Protein AF-0000000087528335 (afdb_homodimer)

Solvent-accessible surface area (backbone atoms only — not comparable to full-atom values): 15081 Å² total; per-residue (Å²): 126,66,66,57,46,85,75,35,65,47,49,54,19,40,54,34,28,42,48,45,47,54,50,41,41,63,58,32,58,93,54,95,58,48,59,67,57,49,51,51,49,40,48,36,69,66,69,38,66,35,38,58,66,54,49,15,54,68,62,50,46,50,67,69,58,39,51,54,53,48,50,53,34,36,74,72,45,28,31,46,80,42,62,32,90,90,42,73,86,40,48,28,41,34,70,36,75,52,29,57,53,48,46,40,63,53,22,56,43,54,50,53,46,49,56,44,27,42,62,96,53,52,71,66,57,53,51,49,39,53,50,51,49,49,52,27,41,55,43,52,75,101,127,66,66,58,46,86,75,35,66,46,49,53,20,41,54,35,28,42,46,44,47,53,48,40,41,63,58,31,59,93,54,95,55,49,56,66,55,50,52,51,49,40,48,35,69,68,70,39,66,35,39,58,66,54,48,16,53,65,64,50,45,51,67,70,58,38,50,53,53,47,52,52,35,35,74,71,44,28,32,46,78,40,64,33,89,91,42,74,87,40,48,29,41,34,70,34,74,53,29,57,54,48,46,40,64,52,24,56,44,53,48,54,47,48,56,46,28,43,62,96,54,53,74,65,56,52,51,50,40,54,51,53,49,49,51,27,41,54,44,53,75,101

InterPro domains:
  IPR000835 MarR-type HTH domain [PF01047] (33-90)
  IPR000835 MarR-type HTH domain [PR00598] (50-66)
  IPR000835 MarR-type HTH domain [PR00598] (67-82)
  IPR000835 MarR-type HTH domain [PR00598] (86-102)
  IPR000835 MarR-type HTH domain [PR00598] (116-136)
  IPR000835 MarR-type HTH domain [PS50995] (1-138)
  IPR000835 MarR-type HTH domain [SM00347] (26-126)
  IPR023187 Transcriptional regulator MarR-type, conserved site [PS01117] (66-99)
  IPR036388 Winged helix-like DNA-binding domain superfamily [G3DSA:1.10.10.10] (1-141)
  IPR036390 Winged helix DNA-binding domain superfamily [SSF46785] (5-141)

Sequence (284 aa):
MKLDPYESIGFHCNLTTKTFLSALGEKLKGTDISPGQFLALANLTALGPLSQSELADRLAITGATTARLIDRMERDEWVRRERDPEDQRVNMIIPTEKAARTWAEISTAGRAVLDQAYQGVSKEELETVKHILQKIRNNLDRMKLDPYESIGFHCNLTTKTFLSALGEKLKGTDISPGQFLALANLTALGPLSQSELADRLAITGATTARLIDRMERDEWVRRERDPEDQRVNMIIPTEKAARTWAEISTAGRAVLDQAYQGVSKEELETVKHILQKIRNNLDR

Secondary structure (DSSP, 8-state):
-PPPGGG-HHHHHHHHHHHHHHHHHHHTTTSS--HHHHHHHHHHHHH--EEHHHHHHHHT--HHHHHHHHHHHHHTTSEEEEE-SS-TTPEEEEE-HHHHHHHHHHHHHHHHHHHHHTTT--HHHHHHHHHHHHHHHHHHH-/-PPPGGG-HHHHHHHHHHHHHHHHHHHTTTSS--HHHHHHHHHHHHH--EEHHHHHHHHT--HHHHHHHHHHHHHTTSEEEEE-SS-TTPEEEEE-HHHHHHHHHHHHHHHHHHHHHTTT--HHHHHHHHHHHHHHHHHHH-

Radius of gyration: 19.04 Å; Cα contacts (8 Å, |Δi|>4): 362; chains: 2; bounding box: 56×48×47 Å

Structure (mmCIF, N/CA/C/O backbone):
data_AF-0000000087528335-model_v1
#
loop_
_entity.id
_entity.type
_entity.pdbx_description
1 polymer 'MarR family protein'
#
loop_
_atom_site.group_PDB
_atom_site.id
_atom_site.type_symbol
_atom_site.label_atom_id
_atom_site.label_alt_id
_atom_site.label_comp_id
_atom_site.label_asym_id
_atom_site.label_entity_id
_atom_site.label_seq_id
_atom_site.pdbx_PDB_ins_code
_atom_site.Cartn_x
_atom_site.Cartn_y
_atom_site.Cartn_z
_atom_site.occupancy
_atom_site.B_iso_or_equiv
_atom_site.auth_seq_id
_atom_site.auth_comp_id
_atom_site.auth_asym_id
_atom_site.auth_atom_id
_atom_site.pdbx_PDB_model_num
ATOM 1 N N . MET A 1 1 ? 3.727 -18.703 -18.641 1 61.44 1 MET A N 1
ATOM 2 C CA . MET A 1 1 ? 4.688 -17.609 -18.719 1 61.44 1 MET A CA 1
ATOM 3 C C . MET A 1 1 ? 4.723 -16.844 -17.406 1 61.44 1 MET A C 1
ATOM 5 O O . MET A 1 1 ? 3.697 -16.703 -16.734 1 61.44 1 MET A O 1
ATOM 9 N N . LYS A 1 2 ? 5.953 -16.562 -16.75 1 80.19 2 LYS A N 1
ATOM 10 C CA . LYS A 1 2 ? 6.148 -15.914 -15.469 1 80.19 2 LYS A CA 1
ATOM 11 C C . LYS A 1 2 ? 5.699 -14.453 -15.516 1 80.19 2 LYS A C 1
ATOM 13 O O . LYS A 1 2 ? 5.984 -13.742 -16.484 1 80.19 2 LYS A O 1
ATOM 18 N N . LEU A 1 3 ? 4.828 -14.156 -14.742 1 87.75 3 LEU A N 1
ATOM 19 C CA . LEU A 1 3 ? 4.359 -12.773 -14.672 1 87.75 3 LEU A CA 1
ATOM 20 C C . LEU A 1 3 ? 5.477 -11.844 -14.211 1 87.75 3 LEU A C 1
ATOM 22 O O . LEU A 1 3 ? 6.129 -12.102 -13.203 1 87.75 3 LEU A O 1
ATOM 26 N N . ASP A 1 4 ? 5.789 -10.898 -15.102 1 92.38 4 ASP A N 1
ATOM 27 C CA . ASP A 1 4 ? 6.676 -9.82 -14.672 1 92.38 4 ASP A CA 1
ATOM 28 C C . ASP A 1 4 ? 5.949 -8.844 -13.758 1 92.38 4 ASP A C 1
ATOM 30 O O . ASP A 1 4 ? 5.004 -8.172 -14.18 1 92.38 4 ASP A O 1
ATOM 34 N N . PRO A 1 5 ? 6.426 -8.766 -12.508 1 94.06 5 PRO A N 1
ATOM 35 C CA . PRO A 1 5 ? 5.727 -7.871 -11.586 1 94.06 5 PRO A CA 1
ATOM 36 C C . PRO A 1 5 ? 5.566 -6.457 -12.141 1 94.06 5 PRO A C 1
ATOM 38 O O . PRO A 1 5 ? 4.559 -5.797 -11.875 1 94.06 5 PRO A O 1
ATOM 41 N N . TYR A 1 6 ? 6.449 -6.023 -12.953 1 94.06 6 TYR A N 1
ATOM 42 C CA . TYR A 1 6 ? 6.422 -4.66 -13.477 1 94.06 6 TYR A CA 1
ATOM 43 C C . TYR A 1 6 ? 5.309 -4.492 -14.5 1 94.06 6 TYR A C 1
ATOM 45 O O . TYR A 1 6 ? 4.973 -3.369 -14.883 1 94.06 6 TYR A O 1
ATOM 53 N N . GLU A 1 7 ? 4.699 -5.527 -14.867 1 93.81 7 GLU A N 1
ATOM 54 C CA . GLU A 1 7 ? 3.551 -5.449 -15.766 1 93.81 7 GLU A CA 1
ATOM 55 C C . GLU A 1 7 ? 2.289 -5.027 -15.016 1 93.81 7 GLU A C 1
ATOM 57 O O . GLU A 1 7 ? 1.309 -4.605 -15.633 1 93.81 7 GLU A O 1
ATOM 62 N N . SER A 1 8 ? 2.348 -5.184 -13.773 1 96.38 8 SER A N 1
ATOM 63 C CA . SER A 1 8 ? 1.168 -4.965 -12.938 1 96.38 8 SER A CA 1
ATOM 64 C C . SER A 1 8 ? 1.069 -3.508 -12.492 1 96.38 8 SER A C 1
ATOM 66 O O . SER A 1 8 ? 1.953 -3.006 -11.797 1 96.38 8 SER A O 1
ATOM 68 N N . ILE A 1 9 ? -0.048 -2.859 -12.766 1 97.69 9 ILE A N 1
ATOM 69 C CA . ILE A 1 9 ? -0.339 -1.533 -12.234 1 97.69 9 ILE A CA 1
ATOM 7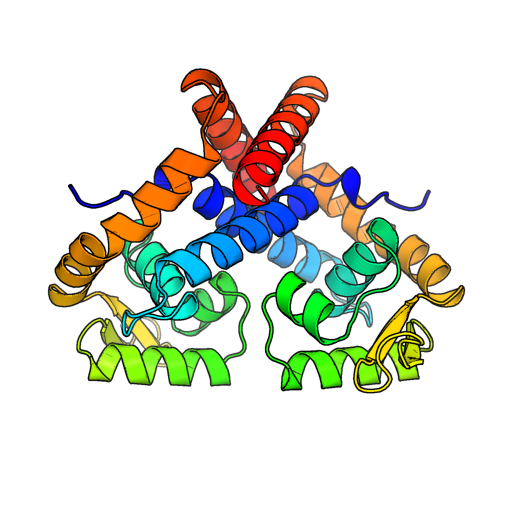0 C C . ILE A 1 9 ? -0.429 -1.598 -10.711 1 97.69 9 ILE A C 1
ATOM 72 O O . ILE A 1 9 ? -0.015 -0.665 -10.016 1 97.69 9 ILE A O 1
ATOM 76 N N . GLY A 1 10 ? -0.951 -2.732 -10.219 1 96.75 10 GLY A N 1
ATOM 77 C CA . GLY A 1 10 ? -0.989 -2.936 -8.781 1 96.75 10 GLY A CA 1
ATOM 78 C C . GLY A 1 10 ? 0.381 -2.873 -8.133 1 96.75 10 GLY A C 1
ATOM 79 O O . GLY A 1 10 ? 0.536 -2.305 -7.051 1 96.75 10 GLY A O 1
ATOM 80 N N . PHE A 1 11 ? 1.382 -3.438 -8.773 1 96.12 11 PHE A N 1
ATOM 81 C CA . PHE A 1 11 ? 2.748 -3.4 -8.273 1 96.12 11 PHE A CA 1
ATOM 82 C C . PHE A 1 11 ? 3.307 -1.983 -8.32 1 96.12 11 PHE A C 1
ATOM 84 O O . PHE A 1 11 ? 3.955 -1.531 -7.375 1 96.12 11 PHE A O 1
ATOM 91 N N . HIS A 1 12 ? 3.031 -1.219 -9.406 1 97.62 12 HIS A N 1
ATOM 92 C CA . HIS A 1 12 ? 3.473 0.168 -9.5 1 97.62 12 HIS A CA 1
ATOM 93 C C . HIS A 1 12 ? 2.824 1.03 -8.43 1 97.62 12 HIS A C 1
ATOM 95 O O . HIS A 1 12 ? 3.459 1.939 -7.887 1 97.62 12 HIS A O 1
ATOM 101 N N . CYS A 1 13 ? 1.569 0.75 -8.164 1 97.56 13 CYS A N 1
ATOM 102 C CA . CYS A 1 13 ? 0.893 1.471 -7.094 1 97.56 13 CYS A CA 1
ATOM 103 C C . CYS A 1 13 ? 1.531 1.165 -5.746 1 97.56 13 CYS A C 1
ATOM 105 O O . CYS A 1 13 ? 1.686 2.057 -4.91 1 97.56 13 CYS A O 1
ATOM 107 N N . ASN A 1 14 ? 1.845 -0.08 -5.547 1 94.69 14 ASN A N 1
ATOM 108 C CA . ASN A 1 14 ? 2.521 -0.471 -4.316 1 94.69 14 ASN A CA 1
ATOM 109 C C . ASN A 1 14 ? 3.848 0.266 -4.148 1 94.69 14 ASN A C 1
ATOM 111 O O . ASN A 1 14 ? 4.125 0.82 -3.082 1 94.69 14 ASN A O 1
ATOM 115 N N . LEU A 1 15 ? 4.664 0.293 -5.18 1 94.88 15 LEU A N 1
ATOM 116 C CA . LEU A 1 15 ? 5.938 1.002 -5.145 1 94.88 15 LEU A CA 1
ATOM 117 C C . LEU A 1 15 ? 5.727 2.488 -4.879 1 94.88 15 LEU A C 1
ATOM 119 O O . LEU A 1 15 ? 6.469 3.098 -4.105 1 94.88 15 LEU A O 1
ATOM 123 N N . THR A 1 16 ? 4.766 3.057 -5.504 1 97 16 THR A N 1
ATOM 124 C CA . THR A 1 16 ? 4.5 4.484 -5.383 1 97 16 THR A CA 1
ATOM 125 C C . THR A 1 16 ? 4.031 4.832 -3.973 1 97 16 THR A C 1
ATOM 127 O O . THR A 1 16 ? 4.492 5.812 -3.383 1 97 16 THR A O 1
ATOM 130 N N . THR A 1 17 ? 3.113 4.012 -3.436 1 95.19 17 THR A N 1
ATOM 131 C CA . THR A 1 17 ? 2.635 4.23 -2.076 1 95.19 17 THR A CA 1
ATOM 132 C C . THR A 1 17 ? 3.797 4.223 -1.086 1 95.19 17 THR A C 1
ATOM 134 O O . THR A 1 17 ? 3.898 5.105 -0.232 1 95.19 17 THR A O 1
ATOM 137 N N . LYS A 1 18 ? 4.68 3.307 -1.237 1 92.75 18 LYS A N 1
ATOM 138 C CA . LYS A 1 18 ? 5.828 3.207 -0.341 1 92.75 18 LYS A CA 1
ATOM 139 C C . LYS A 1 18 ? 6.723 4.434 -0.458 1 92.75 18 LYS A C 1
ATOM 141 O O . LYS A 1 18 ? 7.223 4.945 0.549 1 92.75 18 LYS A O 1
ATOM 146 N N . THR A 1 19 ? 6.98 4.883 -1.655 1 94.88 19 THR A N 1
ATOM 147 C CA . THR A 1 19 ? 7.801 6.066 -1.889 1 94.88 19 THR A CA 1
ATOM 148 C C . THR A 1 19 ? 7.168 7.301 -1.257 1 94.88 19 THR A C 1
ATOM 150 O O . THR A 1 19 ? 7.859 8.117 -0.64 1 94.88 19 THR A O 1
ATOM 153 N N . PHE A 1 20 ? 5.848 7.422 -1.394 1 95.75 20 PHE A N 1
ATOM 154 C CA . PHE A 1 20 ? 5.125 8.531 -0.78 1 95.75 20 PHE A CA 1
ATOM 155 C C . PHE A 1 20 ? 5.242 8.477 0.739 1 95.75 20 PHE A C 1
ATOM 157 O O . PHE A 1 20 ? 5.504 9.492 1.383 1 95.75 20 PHE A O 1
ATOM 164 N N . LEU A 1 21 ? 5.039 7.32 1.315 1 92.5 21 LEU A N 1
ATOM 165 C CA . LEU A 1 21 ? 5.078 7.176 2.766 1 92.5 21 LEU A CA 1
ATOM 166 C C . LEU A 1 21 ? 6.469 7.492 3.309 1 92.5 21 LEU A C 1
ATOM 168 O O . LEU A 1 21 ? 6.598 8.094 4.375 1 92.5 21 LEU A O 1
ATOM 172 N N . SER A 1 22 ? 7.48 7.062 2.582 1 93.19 22 SER A N 1
ATOM 173 C CA . SER A 1 22 ? 8.852 7.383 2.982 1 93.19 22 SER A CA 1
ATOM 174 C C . SER A 1 22 ? 9.078 8.891 2.988 1 93.19 22 SER A C 1
ATOM 176 O O . SER A 1 22 ? 9.625 9.438 3.951 1 93.19 22 SER A O 1
ATOM 178 N N . ALA A 1 23 ? 8.688 9.578 1.936 1 94.88 23 ALA A N 1
ATOM 179 C CA . ALA A 1 23 ? 8.828 11.031 1.852 1 94.88 23 ALA A CA 1
ATOM 180 C C . ALA A 1 23 ? 8.031 11.727 2.953 1 94.88 23 ALA A C 1
ATOM 182 O O . ALA A 1 23 ? 8.508 12.695 3.555 1 94.88 23 ALA A O 1
ATOM 183 N N . LEU A 1 24 ? 6.855 11.203 3.201 1 94.12 24 LEU A N 1
ATOM 184 C CA . LEU A 1 24 ? 6.008 11.75 4.254 1 94.12 24 LEU A CA 1
ATOM 185 C C . LEU A 1 24 ? 6.664 11.586 5.621 1 94.12 24 LEU A C 1
ATOM 187 O O . LEU A 1 24 ? 6.625 12.5 6.449 1 94.12 24 LEU A O 1
ATOM 191 N N . GLY A 1 25 ? 7.195 10.414 5.828 1 93.44 25 GLY A N 1
ATOM 192 C CA . GLY A 1 25 ? 7.902 10.18 7.074 1 93.44 25 GLY A CA 1
ATOM 193 C C . GLY A 1 25 ? 8.984 11.211 7.352 1 93.44 25 GLY A C 1
ATOM 194 O O . GLY A 1 25 ? 9.125 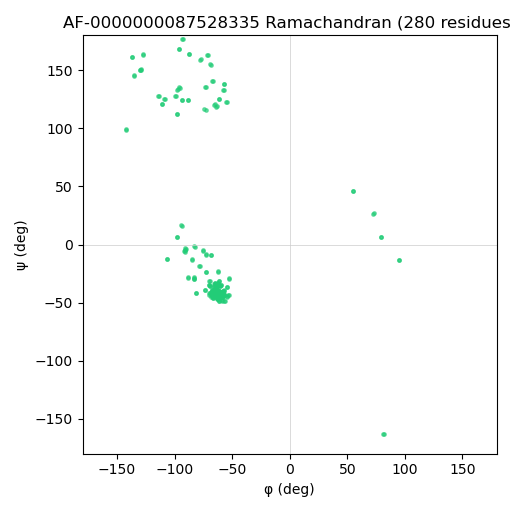11.68 8.484 1 93.44 25 GLY A O 1
ATOM 195 N N . GLU A 1 26 ? 9.727 11.531 6.352 1 93.62 26 GLU A N 1
ATOM 196 C CA . GLU A 1 26 ? 10.781 12.531 6.48 1 93.62 26 GLU A CA 1
ATOM 197 C C . GLU A 1 26 ? 10.203 13.898 6.828 1 93.62 26 GLU A C 1
ATOM 199 O O . GLU A 1 26 ? 10.758 14.625 7.656 1 93.62 26 GLU A O 1
ATOM 204 N N . LYS A 1 27 ? 9.078 14.258 6.168 1 93.25 27 LYS A N 1
ATOM 205 C CA . LYS A 1 27 ? 8.477 15.57 6.379 1 93.25 27 LYS A CA 1
ATOM 206 C C . LYS A 1 27 ? 7.801 15.656 7.746 1 93.25 27 LYS A C 1
ATOM 208 O O . LYS A 1 27 ? 7.605 16.75 8.281 1 93.25 27 LYS A O 1
ATOM 213 N N . LEU A 1 28 ? 7.43 14.508 8.297 1 93.31 28 LEU A N 1
ATOM 214 C CA . LEU A 1 28 ? 6.711 14.477 9.562 1 93.31 28 LEU A CA 1
ATOM 215 C C . LEU A 1 28 ? 7.68 14.391 10.742 1 93.31 28 LEU A C 1
ATOM 217 O O . LEU A 1 28 ? 7.262 14.453 11.898 1 93.31 28 LEU A O 1
ATOM 221 N N . LYS A 1 29 ? 8.953 14.289 10.375 1 90.81 29 LYS A N 1
ATOM 222 C CA . LYS A 1 29 ? 9.945 14.281 11.453 1 90.81 29 LYS A CA 1
ATOM 223 C C . LYS A 1 29 ? 9.836 15.539 12.312 1 90.81 29 LYS A C 1
ATOM 225 O O . LYS A 1 29 ? 9.75 16.656 11.781 1 90.81 29 LYS A O 1
ATOM 230 N N . GLY A 1 30 ? 9.836 15.32 13.602 1 86.5 30 GLY A N 1
ATOM 231 C CA . GLY A 1 30 ? 9.719 16.453 14.5 1 86.5 30 GLY A CA 1
ATOM 232 C C . GLY A 1 30 ? 8.289 16.719 14.945 1 86.5 30 GLY A C 1
ATOM 233 O O . GLY A 1 30 ? 8.047 17.562 15.82 1 86.5 30 GLY A O 1
ATOM 234 N N . THR A 1 31 ? 7.352 16.062 14.227 1 86.81 31 THR A N 1
ATOM 235 C CA . THR A 1 31 ? 5.965 16.125 14.68 1 86.81 31 THR A CA 1
ATOM 236 C C . THR A 1 31 ? 5.617 14.891 15.516 1 86.81 31 THR A C 1
ATOM 238 O O . THR A 1 31 ? 6.414 13.953 15.609 1 86.81 31 THR A O 1
ATOM 241 N N . ASP A 1 32 ? 4.547 14.93 16.141 1 87.31 32 ASP A N 1
ATOM 242 C CA . ASP A 1 32 ? 4.102 13.805 16.953 1 87.31 32 ASP A CA 1
ATOM 243 C C . ASP A 1 32 ? 3.178 12.883 16.156 1 87.31 32 ASP A C 1
ATOM 245 O O . ASP A 1 32 ? 2.48 12.055 16.75 1 87.31 32 ASP A O 1
ATOM 249 N N . ILE A 1 33 ? 3.199 13.031 14.867 1 91.44 33 ILE A N 1
ATOM 250 C CA . ILE A 1 33 ? 2.299 12.234 14.039 1 91.44 33 ILE A CA 1
ATOM 251 C C . ILE A 1 33 ? 3.109 11.266 13.18 1 91.44 33 ILE A C 1
ATOM 253 O O . ILE A 1 33 ? 4.066 11.672 12.516 1 91.44 33 ILE A O 1
ATOM 257 N N . SER A 1 34 ? 2.775 10.008 13.219 1 90.69 34 SER A N 1
ATOM 258 C CA . SER A 1 34 ? 3.445 8.992 12.414 1 90.69 34 SER A CA 1
ATOM 259 C C . SER A 1 34 ? 2.801 8.867 11.039 1 90.69 34 SER A C 1
ATOM 261 O O . SER A 1 34 ? 1.655 9.281 10.844 1 90.69 34 SER A O 1
ATOM 263 N N . PRO A 1 35 ? 3.512 8.234 10.133 1 90.69 35 PRO A N 1
ATOM 264 C CA . PRO A 1 35 ? 2.908 7.988 8.82 1 90.69 35 PRO A CA 1
ATOM 265 C C . PRO A 1 35 ? 1.645 7.137 8.906 1 90.69 35 PRO A C 1
ATOM 267 O O . PRO A 1 35 ? 0.709 7.336 8.125 1 90.69 35 PRO A O 1
ATOM 270 N N . GLY A 1 36 ? 1.659 6.199 9.828 1 91.31 36 GLY A N 1
ATOM 271 C CA . GLY A 1 36 ? 0.469 5.391 10.031 1 91.31 36 GLY A CA 1
ATOM 272 C C . GLY A 1 36 ? -0.736 6.199 10.469 1 91.31 36 GLY A C 1
ATOM 273 O O . GLY A 1 36 ? -1.847 5.984 9.977 1 91.31 36 GLY A O 1
ATOM 274 N N . GLN A 1 37 ? -0.483 7.074 11.375 1 93.31 37 GLN A N 1
ATOM 275 C CA . GLN A 1 37 ? -1.547 7.969 11.82 1 93.31 37 GLN A CA 1
ATOM 276 C C . GLN A 1 37 ? -2.016 8.875 10.688 1 93.31 37 GLN A C 1
ATOM 278 O O . GLN A 1 37 ? -3.217 9.094 10.523 1 93.31 37 GLN A O 1
ATOM 283 N N . PHE A 1 38 ? -1.073 9.383 9.961 1 93.62 38 PHE A N 1
ATOM 284 C CA . PHE A 1 38 ? -1.408 10.211 8.812 1 93.62 38 PHE A CA 1
ATOM 285 C C . PHE A 1 38 ? -2.305 9.445 7.84 1 93.62 38 PHE A C 1
ATOM 287 O O . PHE A 1 38 ? -3.348 9.953 7.426 1 93.62 38 PHE A O 1
ATOM 294 N N . LEU A 1 39 ? -1.938 8.266 7.512 1 93.75 39 LEU A N 1
ATOM 295 C CA . LEU A 1 39 ? -2.688 7.461 6.555 1 93.75 39 LEU A CA 1
ATOM 296 C C . LEU A 1 39 ? -4.066 7.109 7.098 1 93.75 39 LEU A C 1
ATOM 298 O O . LEU A 1 39 ? -5.047 7.082 6.348 1 93.75 39 LEU A O 1
ATOM 302 N N . ALA A 1 40 ? -4.125 6.793 8.328 1 95.44 40 ALA A N 1
ATOM 303 C CA . ALA A 1 40 ? -5.418 6.508 8.945 1 95.44 40 ALA A CA 1
ATOM 304 C C . ALA A 1 40 ? -6.352 7.711 8.844 1 95.44 40 ALA A C 1
ATOM 306 O O . ALA A 1 40 ? -7.512 7.574 8.445 1 95.44 40 ALA A O 1
ATOM 307 N N . LEU A 1 41 ? -5.84 8.875 9.125 1 94.88 41 LEU A N 1
ATOM 308 C CA . LEU A 1 41 ? -6.637 10.102 9.07 1 94.88 41 LEU A CA 1
ATOM 309 C C . LEU A 1 41 ? -7.051 10.406 7.633 1 94.88 41 LEU A C 1
ATOM 311 O O . LEU A 1 41 ? -8.172 10.867 7.391 1 94.88 41 LEU A O 1
ATOM 315 N N . ALA A 1 42 ? -6.137 10.188 6.719 1 95.06 42 ALA A N 1
ATOM 316 C CA . ALA A 1 42 ? -6.461 10.398 5.309 1 95.06 42 ALA A CA 1
ATOM 317 C C . ALA A 1 42 ? -7.645 9.531 4.879 1 95.06 42 ALA A C 1
ATOM 319 O O . ALA A 1 42 ? -8.562 10.016 4.215 1 95.06 42 ALA A O 1
ATOM 320 N N . ASN A 1 43 ? -7.598 8.273 5.277 1 95.31 43 ASN A N 1
ATOM 321 C CA . ASN A 1 43 ? -8.672 7.352 4.926 1 95.31 43 ASN A CA 1
ATOM 322 C C . ASN A 1 43 ? -9.984 7.746 5.594 1 95.31 43 ASN A C 1
ATOM 324 O O . ASN A 1 43 ? -11.031 7.809 4.938 1 95.31 43 ASN A O 1
ATOM 328 N N . LEU A 1 44 ? -9.93 8.094 6.836 1 95 44 LEU A N 1
ATOM 329 C CA . LEU A 1 44 ? -11.141 8.445 7.574 1 95 44 LEU A CA 1
ATOM 330 C C . LEU A 1 44 ? -11.711 9.773 7.078 1 95 44 LEU A C 1
ATOM 332 O O . LEU A 1 44 ? -12.93 9.969 7.074 1 95 44 LEU A O 1
ATOM 336 N N . THR A 1 45 ? -10.828 10.672 6.707 1 91.75 45 THR A N 1
ATOM 337 C CA . THR A 1 45 ? -11.25 11.961 6.164 1 91.75 45 THR A CA 1
ATOM 338 C C . THR A 1 45 ? -11.914 11.789 4.801 1 91.75 45 THR A C 1
ATOM 340 O O . THR A 1 45 ? -12.938 12.414 4.52 1 91.75 45 THR A O 1
ATOM 343 N N . ALA A 1 46 ? -11.414 10.914 3.994 1 90.69 46 ALA A N 1
ATOM 344 C CA . ALA A 1 46 ? -11.891 10.719 2.625 1 90.69 46 ALA A CA 1
ATOM 345 C C . ALA A 1 46 ? -13.141 9.844 2.594 1 90.69 46 ALA A C 1
ATOM 347 O O . ALA A 1 46 ? -14.078 10.109 1.842 1 90.69 46 ALA A O 1
ATOM 348 N N . LEU A 1 47 ? -13.164 8.797 3.389 1 91.31 47 LEU A N 1
ATOM 349 C CA . LEU A 1 47 ? -14.164 7.746 3.227 1 91.31 47 LEU A CA 1
ATOM 350 C C . LEU A 1 47 ? -15.211 7.812 4.332 1 91.31 47 LEU A C 1
ATOM 352 O O . LEU A 1 47 ? -16.281 7.203 4.223 1 91.31 47 LEU A O 1
ATOM 356 N N . GLY A 1 48 ? -14.945 8.578 5.336 1 92.62 48 GLY A N 1
ATOM 357 C CA . GLY A 1 48 ? -15.805 8.586 6.508 1 92.62 48 GLY A CA 1
ATOM 358 C C . GLY A 1 48 ? -15.523 7.438 7.457 1 92.62 48 GLY A C 1
ATOM 359 O O . GLY A 1 48 ? -14.422 6.883 7.465 1 92.62 48 GLY A O 1
ATOM 360 N N . PRO A 1 49 ? -16.5 7.152 8.391 1 95.31 49 PRO A N 1
ATOM 361 C CA . PRO A 1 49 ? -16.312 6.094 9.383 1 95.31 49 PRO A CA 1
ATOM 362 C C . PRO A 1 49 ? -16.016 4.734 8.75 1 95.31 49 PRO A C 1
ATOM 364 O O . PRO A 1 49 ? -16.609 4.395 7.715 1 95.31 49 PRO A O 1
ATOM 367 N N . LEU A 1 50 ? -15.102 4.047 9.328 1 96 50 LEU A N 1
ATOM 368 C CA . LEU A 1 50 ? -14.734 2.697 8.906 1 96 50 LEU A CA 1
ATOM 369 C C . LEU A 1 50 ? -14.734 1.741 10.094 1 96 50 LEU A C 1
ATOM 371 O O . LEU A 1 50 ? -14.469 2.15 11.227 1 96 50 LEU A O 1
ATOM 375 N N . SER A 1 51 ? -15.008 0.491 9.812 1 96.75 51 SER A N 1
ATOM 376 C CA . SER A 1 51 ? -14.789 -0.499 10.859 1 96.75 51 SER A CA 1
ATOM 377 C C . SER A 1 51 ? -13.297 -0.678 11.141 1 96.75 51 SER A C 1
ATOM 379 O O . SER A 1 51 ? -12.461 -0.368 10.289 1 96.75 51 SER A O 1
ATOM 381 N N . GLN A 1 52 ? -13.031 -1.13 12.375 1 95.94 52 GLN A N 1
ATOM 382 C CA . GLN A 1 52 ? -11.641 -1.403 12.711 1 95.94 52 GLN A CA 1
ATOM 383 C C . GLN A 1 52 ? -11.008 -2.361 11.711 1 95.94 52 GLN A C 1
ATOM 385 O O . GLN A 1 52 ? -9.859 -2.172 11.305 1 95.94 52 GLN A O 1
ATOM 390 N N . SER A 1 53 ? -11.766 -3.305 11.242 1 94.62 53 SER A N 1
ATOM 391 C CA . SER A 1 53 ? -11.266 -4.281 10.281 1 94.62 53 SER A CA 1
ATOM 392 C C . SER A 1 53 ? -11.016 -3.641 8.922 1 94.62 53 SER A C 1
ATOM 394 O O . SER A 1 53 ? -10.008 -3.926 8.273 1 94.62 53 SER A O 1
ATOM 396 N N . GLU A 1 54 ? -11.906 -2.809 8.523 1 93.25 54 GLU A N 1
ATOM 397 C CA . GLU A 1 54 ? -11.734 -2.109 7.258 1 93.25 54 GLU A CA 1
ATOM 398 C C . GLU A 1 54 ? -10.516 -1.194 7.285 1 93.25 54 GLU A C 1
ATOM 400 O O . GLU A 1 54 ? -9.773 -1.112 6.309 1 93.25 54 GLU A O 1
ATOM 405 N N . LEU A 1 55 ? -10.375 -0.502 8.352 1 94.88 55 LEU A N 1
ATOM 406 C CA . LEU A 1 55 ? -9.227 0.38 8.492 1 94.88 55 LEU A CA 1
ATOM 407 C C . LEU A 1 55 ? -7.926 -0.417 8.469 1 94.88 55 LEU A C 1
ATOM 409 O O . LEU A 1 55 ? -6.961 -0.022 7.812 1 94.88 55 LEU A O 1
ATOM 413 N N . ALA A 1 56 ? -7.883 -1.535 9.156 1 92.5 56 ALA A N 1
ATOM 414 C CA . ALA A 1 56 ? -6.719 -2.416 9.156 1 92.5 56 ALA A CA 1
ATOM 415 C C . ALA A 1 56 ? -6.379 -2.877 7.742 1 92.5 56 ALA A C 1
ATOM 417 O O . ALA A 1 56 ? -5.215 -2.846 7.336 1 92.5 56 ALA A O 1
ATOM 418 N N . ASP A 1 57 ? -7.418 -3.229 7.031 1 87.81 57 ASP A N 1
ATOM 419 C CA . ASP A 1 57 ? -7.246 -3.705 5.66 1 87.81 57 ASP A CA 1
ATOM 420 C C . ASP A 1 57 ? -6.668 -2.611 4.766 1 87.81 57 ASP A C 1
ATOM 422 O O . ASP A 1 57 ? -5.758 -2.863 3.977 1 87.81 57 ASP A O 1
ATOM 426 N N . ARG A 1 58 ? -7.188 -1.475 4.965 1 88.31 58 ARG A N 1
ATOM 427 C CA . ARG A 1 58 ? -6.781 -0.352 4.129 1 88.31 58 ARG A CA 1
ATOM 428 C C . ARG A 1 58 ? -5.344 0.064 4.43 1 88.31 58 ARG A C 1
ATOM 430 O O . ARG A 1 58 ? -4.617 0.504 3.537 1 88.31 58 ARG A O 1
ATOM 437 N N . LEU A 1 59 ? -4.941 -0.106 5.625 1 88.38 59 LEU A N 1
ATOM 438 C CA . LEU A 1 59 ? -3.594 0.269 6.035 1 88.38 59 LEU A CA 1
ATOM 439 C C . LEU A 1 59 ? -2.633 -0.907 5.887 1 88.38 59 LEU A C 1
ATOM 441 O O . LEU A 1 59 ? -1.423 -0.751 6.062 1 88.38 59 LEU A O 1
ATOM 445 N N . ALA A 1 60 ? -3.158 -2.035 5.555 1 81.69 60 ALA A N 1
ATOM 446 C CA . ALA A 1 60 ? -2.387 -3.264 5.395 1 81.69 60 ALA A CA 1
ATOM 447 C C . ALA A 1 60 ? -1.58 -3.572 6.652 1 81.69 60 ALA A C 1
ATOM 449 O O . ALA A 1 60 ? -0.385 -3.867 6.574 1 81.69 60 ALA A O 1
ATOM 450 N N . ILE A 1 61 ? -2.225 -3.473 7.828 1 85.19 61 ILE A N 1
ATOM 451 C CA . ILE A 1 61 ? -1.592 -3.803 9.102 1 85.19 61 ILE A CA 1
ATOM 452 C C . ILE A 1 61 ? -2.467 -4.789 9.867 1 85.19 61 ILE A C 1
ATOM 454 O O . ILE A 1 61 ? -3.639 -4.984 9.539 1 85.19 61 ILE A O 1
ATOM 458 N N . THR A 1 62 ? -1.872 -5.406 10.836 1 84.69 62 THR A N 1
ATOM 459 C CA . THR A 1 62 ? -2.568 -6.418 11.617 1 84.69 62 THR A CA 1
ATOM 460 C C . THR A 1 62 ? -3.615 -5.777 12.523 1 84.69 62 THR A C 1
ATOM 462 O O . THR A 1 62 ? -3.555 -4.574 12.797 1 84.69 62 THR A O 1
ATOM 465 N N . GLY A 1 63 ? -4.48 -6.652 12.961 1 89.81 63 GLY A N 1
ATOM 466 C CA . GLY A 1 63 ? -5.48 -6.203 13.914 1 89.81 63 GLY A CA 1
ATOM 467 C C . GLY A 1 63 ? -4.875 -5.621 15.18 1 89.81 63 GLY A C 1
ATOM 468 O O . GLY A 1 63 ? -5.34 -4.598 15.68 1 89.81 63 GLY A O 1
ATOM 469 N N . ALA A 1 64 ? -3.877 -6.297 15.633 1 89.62 64 ALA A N 1
ATOM 470 C CA . ALA A 1 64 ? -3.225 -5.84 16.859 1 89.62 64 ALA A CA 1
ATOM 471 C C . ALA A 1 64 ? -2.605 -4.457 16.672 1 89.62 64 ALA A C 1
ATOM 473 O O . ALA A 1 64 ? -2.738 -3.588 17.531 1 89.62 64 ALA A O 1
ATOM 474 N N . THR A 1 65 ? -1.913 -4.176 15.531 1 89.19 65 THR A N 1
ATOM 475 C CA . THR A 1 65 ? -1.312 -2.887 15.211 1 89.19 65 THR A CA 1
ATOM 476 C C . THR A 1 65 ? -2.385 -1.814 15.039 1 89.19 65 THR A C 1
ATOM 478 O O . THR A 1 65 ? -2.205 -0.675 15.477 1 89.19 65 THR A O 1
ATOM 481 N N . THR A 1 66 ? -3.447 -2.225 14.445 1 94.44 66 THR A N 1
ATOM 482 C CA . THR A 1 66 ? -4.562 -1.31 14.242 1 94.44 66 THR A CA 1
ATOM 483 C C . THR A 1 66 ? -5.156 -0.871 15.578 1 94.44 66 THR A C 1
ATOM 485 O O . THR A 1 66 ? -5.441 0.312 15.781 1 94.44 66 THR A O 1
ATOM 488 N N . ALA A 1 67 ? -5.297 -1.852 16.438 1 95.5 67 ALA A N 1
ATOM 489 C CA . ALA A 1 67 ? -5.855 -1.541 17.75 1 95.5 67 ALA A CA 1
ATOM 490 C C . ALA A 1 67 ? -4.996 -0.518 18.484 1 95.5 67 ALA A C 1
ATOM 492 O O . ALA A 1 67 ? -5.516 0.443 19.062 1 95.5 67 ALA A O 1
ATOM 493 N N . ARG A 1 68 ? -3.746 -0.711 18.406 1 94.88 68 ARG A N 1
ATOM 494 C CA . ARG A 1 68 ? -2.822 0.209 19.062 1 94.88 68 ARG A CA 1
ATOM 495 C C . ARG A 1 68 ? -2.887 1.594 18.422 1 94.88 68 ARG A C 1
ATOM 497 O O . ARG A 1 68 ? -2.836 2.607 19.125 1 94.88 68 ARG A O 1
ATOM 504 N N . LEU A 1 69 ? -2.93 1.629 17.172 1 95.19 69 LEU A N 1
ATOM 505 C CA . LEU A 1 69 ? -3.033 2.879 16.422 1 95.19 69 LEU A CA 1
ATOM 506 C C . LEU A 1 69 ? -4.309 3.629 16.797 1 95.19 69 LEU A C 1
ATOM 508 O O . LEU A 1 69 ? -4.27 4.832 17.062 1 95.19 69 LEU A O 1
ATOM 512 N N . ILE A 1 70 ? -5.402 2.896 16.859 1 96.44 70 ILE A N 1
ATOM 513 C CA . ILE A 1 70 ? -6.695 3.488 17.188 1 96.44 70 ILE A CA 1
ATOM 514 C C . ILE A 1 70 ? -6.695 3.969 18.641 1 96.44 70 ILE A C 1
ATOM 516 O O . ILE A 1 70 ? -7.227 5.039 18.938 1 96.44 70 ILE A O 1
ATOM 520 N N . ASP A 1 71 ? -6.121 3.141 19.531 1 96.81 71 ASP A N 1
ATOM 521 C CA . ASP A 1 71 ? -6.016 3.539 20.922 1 96.81 71 ASP A CA 1
ATOM 522 C C . ASP A 1 71 ? -5.32 4.891 21.062 1 96.81 71 ASP A C 1
ATOM 524 O O . ASP A 1 71 ? -5.789 5.766 21.797 1 96.81 71 ASP A O 1
ATOM 528 N N . ARG A 1 72 ? -4.254 5.055 20.359 1 95.69 72 ARG A N 1
ATOM 529 C CA . ARG A 1 72 ? -3.492 6.301 20.406 1 95.69 72 ARG A CA 1
ATOM 530 C C . ARG A 1 72 ? -4.305 7.457 19.828 1 95.69 72 ARG A C 1
ATOM 532 O O . ARG A 1 72 ? -4.309 8.555 20.391 1 95.69 72 ARG A O 1
ATOM 539 N N . MET A 1 73 ? -4.973 7.23 18.75 1 96.25 73 MET A N 1
ATOM 540 C CA . MET A 1 73 ? -5.754 8.266 18.094 1 96.25 73 MET A CA 1
ATOM 541 C C . MET A 1 73 ? -6.973 8.648 18.922 1 96.25 73 MET A C 1
ATOM 543 O O . MET A 1 73 ? -7.395 9.805 18.922 1 96.25 73 MET A O 1
ATOM 547 N N . GLU A 1 74 ? -7.547 7.68 19.578 1 96.38 74 GLU A N 1
ATOM 548 C CA . GLU A 1 74 ? -8.664 7.949 20.469 1 96.38 74 GLU A CA 1
ATOM 549 C C . GLU A 1 74 ? -8.211 8.758 21.688 1 96.38 74 GLU A C 1
ATOM 551 O O . GLU A 1 74 ? -8.883 9.703 22.109 1 96.38 74 GLU A O 1
ATOM 556 N N . ARG A 1 75 ? -7.094 8.344 22.219 1 95.31 75 ARG A N 1
ATOM 557 C CA . ARG A 1 75 ? -6.508 9.078 23.328 1 95.31 75 ARG A CA 1
ATOM 558 C C . ARG A 1 75 ? -6.262 10.539 22.953 1 95.31 75 ARG A C 1
ATOM 560 O O . ARG A 1 75 ? -6.512 11.445 23.75 1 95.31 75 ARG A O 1
ATOM 567 N N . ASP A 1 76 ? -5.816 10.719 21.734 1 93.38 76 ASP A N 1
ATOM 568 C CA . ASP A 1 76 ? -5.523 12.062 21.234 1 93.38 76 ASP A CA 1
ATOM 569 C C . ASP A 1 76 ? -6.797 12.758 20.75 1 93.38 76 ASP A C 1
ATOM 571 O O . ASP A 1 76 ? -6.742 13.867 20.234 1 93.38 76 ASP A O 1
ATOM 575 N N . GLU A 1 77 ? -7.914 12.047 20.812 1 95.38 77 GLU A N 1
ATOM 576 C CA . GLU A 1 77 ? -9.25 12.555 20.547 1 95.38 77 GLU A CA 1
ATOM 577 C C . GLU A 1 77 ? -9.453 12.797 19.047 1 95.38 77 GLU A C 1
ATOM 579 O O . GLU A 1 77 ? -10.164 13.719 18.656 1 95.38 77 GLU A O 1
ATOM 584 N N . TRP A 1 78 ? -8.727 12.062 18.25 1 95.31 78 TRP A N 1
ATOM 585 C CA . TRP A 1 78 ? -8.891 12.164 16.797 1 95.31 78 TRP A CA 1
ATOM 586 C C . TRP A 1 78 ? -10.055 11.297 16.312 1 95.31 78 TRP A C 1
ATOM 588 O O . TRP A 1 78 ? -10.672 11.594 15.289 1 95.31 78 TRP A O 1
ATOM 598 N N . VAL A 1 79 ? -10.281 10.227 17.031 1 97.25 79 VAL A N 1
ATOM 599 C CA . VAL A 1 79 ? -11.352 9.312 16.656 1 97.25 79 VAL A CA 1
ATOM 600 C C . VAL A 1 79 ? -12.125 8.875 17.891 1 97.25 79 VAL A C 1
ATOM 602 O O . VAL A 1 79 ? -11.656 9.062 19.031 1 97.25 79 VAL A O 1
ATOM 605 N N . ARG A 1 80 ? -13.289 8.375 17.734 1 96.88 80 ARG A N 1
ATOM 606 C CA . ARG A 1 80 ? -14.07 7.664 18.75 1 96.88 80 ARG A CA 1
ATOM 607 C C . ARG A 1 80 ? -14.586 6.336 18.219 1 96.88 80 ARG A C 1
ATOM 609 O O . ARG A 1 80 ? -14.82 6.195 17.016 1 96.88 80 ARG A O 1
ATOM 616 N N . ARG A 1 81 ? -14.742 5.418 19.094 1 96.5 81 ARG A N 1
ATOM 617 C CA . ARG A 1 81 ? -15.289 4.113 18.75 1 96.5 81 ARG A CA 1
ATOM 618 C C . ARG A 1 81 ? -16.781 4.035 19.062 1 96.5 81 ARG A C 1
ATOM 620 O O . ARG A 1 81 ? -17.234 4.535 20.094 1 96.5 81 ARG A O 1
ATOM 627 N N . GLU A 1 82 ? -17.484 3.541 18.094 1 95.81 82 GLU A N 1
ATOM 628 C CA . GLU A 1 82 ? -18.906 3.279 18.297 1 95.81 82 GLU A CA 1
ATOM 629 C C . GLU A 1 82 ? -19.297 1.914 17.75 1 95.81 82 GLU A C 1
ATOM 631 O O . GLU A 1 82 ? -18.797 1.495 16.703 1 95.81 82 GLU A O 1
ATOM 636 N N . ARG A 1 83 ? -20.219 1.309 18.422 1 94.19 83 ARG A N 1
ATOM 637 C CA . ARG A 1 83 ? -20.719 0.038 17.906 1 94.19 83 ARG A CA 1
ATOM 638 C C . ARG A 1 83 ? -21.609 0.256 16.688 1 94.19 83 ARG A C 1
ATOM 640 O O . ARG A 1 83 ? -22.406 1.192 16.656 1 94.19 83 ARG A O 1
ATOM 647 N N . ASP A 1 84 ? -21.359 -0.617 15.664 1 90.94 84 ASP A N 1
ATOM 648 C CA . ASP A 1 84 ? -22.266 -0.584 14.516 1 90.94 84 ASP A CA 1
ATOM 649 C C . ASP A 1 84 ? -23.688 -0.933 14.914 1 90.94 84 ASP A C 1
ATOM 651 O O . ASP A 1 84 ? -23.922 -1.962 15.555 1 90.94 84 ASP A O 1
ATOM 655 N N . PRO A 1 85 ? -24.625 -0.091 14.602 1 89.12 85 PRO A N 1
ATOM 656 C CA . PRO A 1 85 ? -26.016 -0.355 14.992 1 89.12 85 PRO A CA 1
ATOM 657 C C . PRO A 1 85 ? -26.562 -1.634 14.367 1 89.12 85 PRO A C 1
ATOM 659 O O . PRO A 1 85 ? -27.438 -2.279 14.945 1 89.12 85 PRO A O 1
ATOM 662 N N . GLU A 1 86 ? -26.109 -1.97 13.188 1 91.94 86 GLU A N 1
ATOM 663 C CA . GLU A 1 86 ? -26.609 -3.139 12.469 1 91.94 86 GLU A CA 1
ATOM 664 C C . GLU A 1 86 ? -25.906 -4.41 12.93 1 91.94 86 GLU A C 1
ATOM 666 O O . GLU A 1 86 ? -26.453 -5.508 12.805 1 91.94 86 GLU A O 1
ATOM 671 N N . ASP A 1 87 ? -24.766 -4.281 13.367 1 92.06 87 ASP A N 1
ATOM 672 C CA . ASP A 1 87 ? -23.969 -5.406 13.867 1 92.06 87 ASP A CA 1
ATOM 673 C C . ASP A 1 87 ? -23.141 -4.996 15.086 1 92.06 87 ASP A C 1
ATOM 675 O O . ASP A 1 87 ? -22.031 -4.477 14.945 1 92.06 87 ASP A O 1
ATOM 679 N N . GLN A 1 88 ? -23.594 -5.293 16.25 1 89.19 88 GLN A N 1
ATOM 680 C CA . GLN A 1 88 ? -23.031 -4.805 17.5 1 89.19 88 GLN A CA 1
ATOM 681 C C . GLN A 1 88 ? -21.641 -5.406 17.75 1 89.19 88 GLN A C 1
ATOM 683 O O . GLN A 1 88 ? -20.922 -4.953 18.641 1 89.19 88 GLN A O 1
ATOM 688 N N . ARG A 1 89 ? -21.234 -6.34 16.984 1 90.44 89 ARG A N 1
ATOM 689 C CA . ARG A 1 89 ? -19.906 -6.938 17.141 1 90.44 89 ARG A CA 1
ATOM 690 C C . ARG A 1 89 ? -18.859 -6.109 16.406 1 90.44 89 ARG A C 1
ATOM 692 O O . ARG A 1 89 ? -17.656 -6.289 16.641 1 90.44 89 ARG A O 1
ATOM 699 N N . VAL A 1 90 ? -19.297 -5.215 15.586 1 92.88 90 VAL A N 1
ATOM 700 C CA . VAL A 1 90 ? -18.391 -4.418 14.766 1 92.88 90 VAL A CA 1
ATOM 701 C C . VAL A 1 90 ? -18.172 -3.053 15.422 1 92.88 90 VAL A C 1
ATOM 703 O O . VAL A 1 90 ? -19.125 -2.363 15.773 1 92.88 90 VAL A O 1
ATOM 706 N N . ASN A 1 91 ? -16.922 -2.717 15.594 1 94.44 91 ASN A N 1
ATOM 707 C CA . ASN A 1 91 ? -16.562 -1.39 16.078 1 94.44 91 ASN A CA 1
ATOM 708 C C . ASN A 1 91 ? -16.281 -0.431 14.922 1 94.44 91 ASN A C 1
ATOM 710 O O . ASN A 1 91 ? -15.398 -0.686 14.102 1 94.44 91 ASN A O 1
ATOM 714 N N . MET A 1 92 ? -17.031 0.654 15 1 96.94 92 MET A N 1
ATOM 715 C CA . MET A 1 92 ? -16.812 1.699 14 1 96.94 92 MET A CA 1
ATOM 716 C C . MET A 1 92 ? -15.875 2.773 14.523 1 96.94 92 MET A C 1
ATOM 718 O O . MET A 1 92 ? -15.977 3.186 15.68 1 96.94 92 MET A O 1
ATOM 722 N N . ILE A 1 93 ? -14.914 3.17 13.664 1 97.88 93 ILE A N 1
ATOM 723 C CA . ILE A 1 93 ? -13.977 4.246 13.969 1 97.88 93 ILE A CA 1
ATOM 724 C C . ILE A 1 93 ? -14.469 5.547 13.336 1 97.88 93 ILE A C 1
ATOM 726 O O . ILE A 1 93 ? -14.461 5.684 12.109 1 97.88 93 ILE A O 1
ATOM 730 N N . ILE A 1 94 ? -14.859 6.496 14.195 1 96.81 94 ILE A N 1
ATOM 731 C CA . ILE A 1 94 ? -15.484 7.73 13.727 1 96.81 94 ILE A CA 1
ATOM 732 C C . ILE A 1 94 ? -14.531 8.906 13.953 1 96.81 94 ILE A C 1
ATOM 734 O O . ILE A 1 94 ? -14.133 9.18 15.086 1 96.81 94 ILE A O 1
ATOM 738 N N . PRO A 1 95 ? -14.172 9.602 12.836 1 95.94 95 PRO A N 1
ATOM 739 C CA . PRO A 1 95 ? -13.352 10.789 13.039 1 95.94 95 PRO A CA 1
ATOM 740 C C . PRO A 1 95 ? -14.094 11.906 13.773 1 95.94 95 PRO A C 1
ATOM 742 O O . PRO A 1 95 ? -15.289 12.102 13.555 1 95.94 95 PRO A O 1
ATOM 745 N N . THR A 1 96 ? -13.352 12.578 14.672 1 95.69 96 THR A N 1
ATOM 746 C CA . THR A 1 96 ? -13.93 13.68 15.422 1 95.69 96 THR A CA 1
ATOM 747 C C . THR A 1 96 ? -13.656 15.016 14.727 1 95.69 96 THR A C 1
ATOM 749 O O . THR A 1 96 ? -13 15.047 13.68 1 95.69 96 THR A O 1
ATOM 752 N N . GLU A 1 97 ? -14.25 16.078 15.359 1 92.62 97 GLU A N 1
ATOM 753 C CA . GLU A 1 97 ? -13.953 17.422 14.875 1 92.62 97 GLU A CA 1
ATOM 754 C C . GLU A 1 97 ? -12.469 17.734 15.023 1 92.62 97 GLU A C 1
ATOM 756 O O . GLU A 1 97 ? -11.898 18.453 14.195 1 92.62 97 GLU A O 1
ATOM 761 N N . LYS A 1 98 ? -11.898 17.234 16.031 1 92.75 98 LYS A N 1
ATOM 762 C CA . LYS A 1 98 ? -10.477 17.453 16.266 1 92.75 98 LYS A CA 1
ATOM 763 C C . LYS A 1 98 ? -9.633 16.797 15.172 1 92.75 98 LYS A C 1
ATOM 765 O O . LYS A 1 98 ? -8.578 17.312 14.797 1 92.75 98 LYS A O 1
ATOM 770 N N . ALA A 1 99 ? -10.133 15.68 14.664 1 90.94 99 ALA A N 1
ATOM 771 C CA . ALA A 1 99 ? -9.445 15.008 13.562 1 90.94 99 ALA A CA 1
ATOM 772 C C . ALA A 1 99 ? -9.344 15.922 12.344 1 90.94 99 ALA A C 1
ATOM 774 O O . ALA A 1 99 ? -8.312 15.961 11.68 1 90.94 99 ALA A O 1
ATOM 775 N N . ALA A 1 100 ? -10.43 16.625 12.109 1 89.81 100 ALA A N 1
ATOM 776 C CA . ALA A 1 100 ? -10.461 17.531 10.969 1 89.81 100 ALA A CA 1
ATOM 777 C C . ALA A 1 100 ? -9.453 18.656 11.156 1 89.81 100 ALA A C 1
ATOM 779 O O . ALA A 1 100 ? -8.781 19.062 10.203 1 89.81 100 ALA A O 1
ATOM 780 N N . ARG A 1 101 ? -9.312 19.156 12.367 1 89.12 101 ARG A N 1
ATOM 781 C CA . ARG A 1 101 ? -8.359 20.219 12.68 1 89.12 101 ARG A CA 1
ATOM 782 C C . ARG A 1 101 ? -6.922 19.703 12.562 1 89.12 101 ARG A C 1
ATOM 784 O O . ARG A 1 101 ? -6.062 20.391 12 1 89.12 101 ARG A O 1
ATOM 791 N N . THR A 1 102 ? -6.727 18.562 13.102 1 89.38 102 THR A N 1
ATOM 792 C CA . THR A 1 102 ? -5.402 17.953 13.023 1 89.38 102 THR A CA 1
ATOM 793 C C . THR A 1 102 ? -5 17.703 11.57 1 89.38 102 THR A C 1
ATOM 795 O O . THR A 1 102 ? -3.863 17.969 11.188 1 89.38 102 THR A O 1
ATOM 798 N N . TRP A 1 103 ? -5.922 17.219 10.781 1 90.81 103 TRP A N 1
ATOM 799 C CA . TRP A 1 103 ? -5.668 16.984 9.359 1 90.81 103 TRP A CA 1
ATOM 800 C C . TRP A 1 103 ? -5.254 18.266 8.664 1 90.81 103 TRP A C 1
ATOM 802 O O . TRP A 1 103 ? -4.309 18.281 7.875 1 90.81 103 TRP A O 1
ATOM 812 N N . ALA A 1 104 ? -5.938 19.312 9 1 88.56 104 ALA A N 1
ATOM 813 C CA . ALA A 1 104 ? -5.613 20.609 8.398 1 88.56 104 ALA A CA 1
ATOM 814 C C . ALA A 1 104 ? -4.195 21.031 8.758 1 88.56 104 ALA A C 1
ATOM 816 O O . ALA A 1 104 ? -3.486 21.609 7.93 1 88.56 104 ALA A O 1
ATOM 817 N N . GLU A 1 105 ? -3.779 20.688 9.953 1 83.62 105 GLU A N 1
ATOM 818 C CA . GLU A 1 105 ? -2.455 21.062 10.438 1 83.62 105 GLU A CA 1
ATOM 819 C C . GLU A 1 105 ? -1.366 20.234 9.773 1 83.62 105 GLU A C 1
ATOM 821 O O . GLU A 1 105 ? -0.327 20.766 9.367 1 83.62 105 GLU A O 1
ATOM 826 N N . ILE A 1 106 ? -1.655 18.953 9.578 1 85.88 106 ILE A N 1
ATOM 827 C CA . ILE A 1 106 ? -0.6 18.078 9.078 1 85.88 106 ILE A CA 1
ATOM 828 C C . ILE A 1 106 ? -0.638 18.047 7.555 1 85.88 106 ILE A C 1
ATOM 830 O O . ILE A 1 106 ? 0.269 17.516 6.918 1 85.88 106 ILE A O 1
ATOM 834 N N . SER A 1 107 ? -1.615 18.688 7.016 1 90.56 107 SER A N 1
ATOM 835 C CA . SER A 1 107 ? -1.772 18.781 5.57 1 90.56 107 SER A CA 1
ATOM 836 C C . SER A 1 107 ? -0.595 19.5 4.93 1 90.56 107 SER A C 1
ATOM 838 O O . SER A 1 107 ? -0.264 19.266 3.768 1 90.56 107 SER A O 1
ATOM 840 N N . THR A 1 108 ? 0.063 20.297 5.715 1 90.75 108 THR A N 1
ATOM 841 C CA . THR A 1 108 ? 1.229 21.016 5.203 1 90.75 108 THR A CA 1
ATOM 842 C C . THR A 1 108 ? 2.309 20.031 4.762 1 90.75 108 THR A C 1
ATOM 844 O O . THR A 1 108 ? 2.902 20.188 3.691 1 90.75 108 THR A O 1
ATOM 847 N N . ALA A 1 109 ? 2.545 19 5.559 1 91.5 109 ALA A N 1
ATOM 848 C CA . ALA A 1 109 ? 3.518 17.969 5.203 1 91.5 109 ALA A CA 1
ATOM 849 C C . ALA A 1 109 ? 3.088 17.219 3.943 1 91.5 109 ALA A C 1
ATOM 851 O O . ALA A 1 109 ? 3.9 16.984 3.049 1 91.5 109 ALA A O 1
ATOM 852 N N . GLY A 1 110 ? 1.795 16.891 3.885 1 94.25 110 GLY A N 1
ATOM 853 C CA . GLY A 1 110 ? 1.251 16.234 2.709 1 94.25 110 GLY A CA 1
ATOM 854 C C . GLY A 1 110 ? 1.379 17.062 1.445 1 94.25 110 GLY A C 1
ATOM 855 O O . GLY A 1 110 ? 1.752 16.547 0.392 1 94.25 110 GLY A O 1
ATOM 856 N N . ARG A 1 111 ? 1.136 18.328 1.595 1 95.06 111 ARG A N 1
ATOM 857 C CA . ARG A 1 111 ? 1.221 19.219 0.45 1 95.06 111 ARG A CA 1
ATOM 858 C C . ARG A 1 111 ? 2.658 19.344 -0.042 1 95.06 111 ARG A C 1
ATOM 860 O O . ARG A 1 111 ? 2.904 19.391 -1.25 1 95.06 111 ARG A O 1
ATOM 867 N N . ALA A 1 112 ? 3.557 19.422 0.888 1 95 112 ALA A N 1
ATOM 868 C CA . ALA A 1 112 ? 4.969 19.5 0.518 1 95 112 ALA A CA 1
ATOM 869 C C . ALA A 1 112 ? 5.398 18.281 -0.274 1 95 112 ALA A C 1
ATOM 871 O O . ALA A 1 112 ? 6.145 18.391 -1.25 1 95 112 ALA A O 1
ATOM 872 N N . VAL A 1 113 ? 4.953 17.109 0.131 1 96.38 113 VAL A N 1
ATOM 873 C CA . VAL A 1 113 ? 5.277 15.875 -0.562 1 96.38 113 VAL A CA 1
ATOM 874 C C . VAL A 1 113 ? 4.652 15.883 -1.956 1 96.38 113 VAL A C 1
ATOM 876 O O . VAL A 1 113 ? 5.293 15.484 -2.934 1 96.38 113 VAL A O 1
ATOM 879 N N . LEU A 1 114 ? 3.385 16.297 -2.062 1 97.19 114 LEU A N 1
ATOM 880 C CA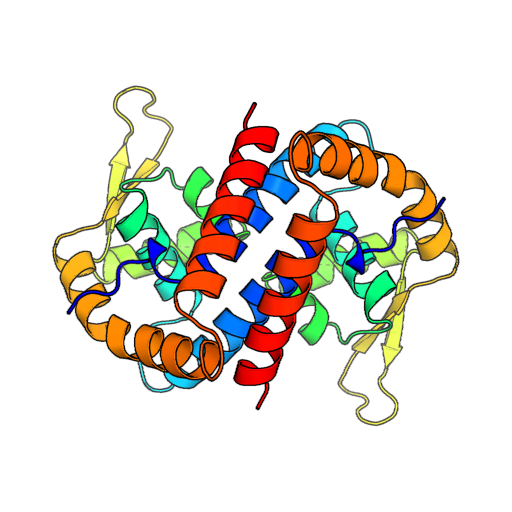 . LEU A 1 114 ? 2.707 16.359 -3.352 1 97.19 114 LEU A CA 1
ATOM 881 C C . LEU A 1 114 ? 3.422 17.312 -4.297 1 97.19 114 LEU A C 1
ATOM 883 O O . LEU A 1 114 ? 3.6 17.016 -5.48 1 97.19 114 LEU A O 1
ATOM 887 N N . ASP A 1 115 ? 3.822 18.484 -3.75 1 96.62 115 ASP A N 1
ATOM 888 C CA . ASP A 1 115 ? 4.523 19.469 -4.562 1 96.62 115 ASP A CA 1
ATOM 889 C C . ASP A 1 115 ? 5.816 18.891 -5.133 1 96.62 115 ASP A C 1
ATOM 891 O O . ASP A 1 115 ? 6.141 19.125 -6.301 1 96.62 115 ASP A O 1
ATOM 895 N N . GLN A 1 116 ? 6.535 18.172 -4.305 1 97.56 116 GLN A N 1
ATOM 896 C CA . GLN A 1 116 ? 7.758 17.516 -4.762 1 97.56 116 GLN A CA 1
ATOM 897 C C . GLN A 1 116 ? 7.449 16.422 -5.789 1 97.56 116 GLN A C 1
ATOM 899 O O . GLN A 1 116 ? 8.109 16.344 -6.828 1 97.56 116 GLN A O 1
ATOM 904 N N . ALA A 1 117 ? 6.441 15.625 -5.547 1 98.25 117 ALA A N 1
ATOM 905 C CA . ALA A 1 117 ? 6.082 14.477 -6.371 1 98.25 117 ALA A CA 1
ATOM 906 C C . ALA A 1 117 ? 5.629 14.922 -7.762 1 98.25 117 ALA A C 1
ATOM 908 O O . ALA A 1 117 ? 5.836 14.203 -8.742 1 98.25 117 ALA A O 1
ATOM 909 N N . TYR A 1 118 ? 4.996 16.047 -7.801 1 98.25 118 TYR A N 1
ATOM 910 C CA . TYR A 1 118 ? 4.281 16.422 -9.016 1 98.25 118 TYR A CA 1
ATOM 911 C C . TYR A 1 118 ? 5.117 17.359 -9.867 1 98.25 118 TYR A C 1
ATOM 913 O O . TYR A 1 118 ? 4.629 17.906 -10.867 1 98.25 118 TYR A O 1
ATOM 921 N N . GLN A 1 119 ? 6.371 17.578 -9.461 1 97.75 119 GLN A N 1
ATOM 922 C CA . GLN A 1 119 ? 7.258 18.391 -10.297 1 97.75 119 GLN A CA 1
ATOM 923 C C . GLN A 1 119 ? 7.344 17.828 -11.711 1 97.75 119 GLN A C 1
ATOM 925 O O . GLN A 1 119 ? 7.66 16.656 -11.898 1 97.75 119 GLN A O 1
ATOM 930 N N . GLY A 1 120 ? 7.016 18.625 -12.727 1 97.62 120 GLY A N 1
ATOM 931 C CA . GLY A 1 120 ? 7.117 18.234 -14.125 1 97.62 120 GLY A CA 1
ATOM 932 C C . GLY A 1 120 ? 5.965 17.359 -14.578 1 97.62 120 GLY A C 1
ATOM 933 O O . GLY A 1 120 ? 6.008 16.781 -15.664 1 97.62 120 GLY A O 1
ATOM 934 N N . VAL A 1 121 ? 4.992 17.172 -13.766 1 98.06 121 VAL A N 1
ATOM 935 C CA . VAL A 1 121 ? 3.805 16.406 -14.117 1 98.06 121 VAL A CA 1
ATOM 936 C C . VAL A 1 121 ? 2.613 17.344 -14.289 1 98.06 121 VAL A C 1
ATOM 938 O O . VAL A 1 121 ? 2.275 18.109 -13.375 1 98.06 121 VAL A O 1
ATOM 941 N N . SER A 1 122 ? 1.94 17.328 -15.391 1 97.81 122 SER A N 1
ATOM 942 C CA . SER A 1 122 ? 0.845 18.25 -15.672 1 97.81 122 SER A CA 1
ATOM 943 C C . SER A 1 122 ? -0.429 17.844 -14.945 1 97.81 122 SER A C 1
ATOM 945 O O . SER A 1 122 ? -0.582 16.672 -14.57 1 97.81 122 SER A O 1
ATOM 947 N N . LYS A 1 123 ? -1.323 18.812 -14.789 1 97 123 LYS A N 1
ATOM 948 C CA . LYS A 1 123 ? -2.627 18.516 -14.195 1 97 123 LYS A CA 1
ATOM 949 C C . LYS A 1 123 ? -3.385 17.484 -15.016 1 97 123 LYS A C 1
ATOM 951 O O . LYS A 1 123 ? -4.074 16.625 -14.461 1 97 123 LYS A O 1
ATOM 956 N N . GLU A 1 124 ? -3.229 17.516 -16.281 1 97.44 124 GLU A N 1
ATOM 957 C CA . GLU A 1 124 ? -3.883 16.562 -17.172 1 97.44 124 GLU A CA 1
ATOM 958 C C . GLU A 1 124 ? -3.34 15.148 -16.953 1 97.44 124 GLU A C 1
ATOM 960 O O . GLU A 1 124 ? -4.102 14.18 -16.969 1 97.44 124 GLU A O 1
ATOM 965 N N . GLU A 1 125 ? -2.049 15.055 -16.812 1 97.75 125 GLU A N 1
ATOM 966 C CA . GLU A 1 125 ? -1.428 13.766 -16.531 1 97.75 125 GLU A CA 1
ATOM 967 C C . GLU A 1 125 ? -1.942 13.18 -15.219 1 97.75 125 GLU A C 1
ATOM 969 O O . GLU A 1 125 ? -2.279 12 -15.148 1 97.75 125 GLU A O 1
ATOM 974 N N . LEU A 1 126 ? -2.061 14.039 -14.219 1 97.94 126 LEU A N 1
ATOM 975 C CA . LEU A 1 126 ? -2.533 13.594 -12.914 1 97.94 126 LEU A CA 1
ATOM 976 C C . LEU A 1 126 ? -3.982 13.125 -12.992 1 97.94 126 LEU A C 1
ATOM 978 O O . LEU A 1 126 ? -4.332 12.086 -12.43 1 97.94 126 LEU A O 1
ATOM 982 N N . GLU A 1 127 ? -4.781 13.867 -13.688 1 97.88 127 GLU A N 1
ATOM 983 C CA . GLU A 1 127 ? -6.188 13.5 -13.828 1 97.88 127 GLU A CA 1
ATOM 984 C C . GLU A 1 127 ? -6.344 12.195 -14.609 1 97.88 127 GLU A C 1
ATOM 986 O O . GLU A 1 127 ? -7.215 11.375 -14.297 1 97.88 127 GLU A O 1
ATOM 991 N N . THR A 1 128 ? -5.508 12.016 -15.578 1 97.69 128 THR A N 1
ATOM 992 C CA . THR A 1 128 ? -5.52 10.781 -16.359 1 97.69 128 THR A CA 1
ATOM 993 C C . THR A 1 128 ? -5.207 9.578 -15.469 1 97.69 128 THR A C 1
ATOM 995 O O . THR A 1 128 ? -5.906 8.562 -15.516 1 97.69 128 THR A O 1
ATOM 998 N N . VAL A 1 129 ? -4.176 9.703 -14.648 1 98.44 129 VAL A N 1
ATOM 999 C CA . VAL A 1 129 ? -3.789 8.617 -13.75 1 98.44 129 VAL A CA 1
ATOM 1000 C C . VAL A 1 129 ? -4.93 8.312 -12.781 1 98.44 129 VAL A C 1
ATOM 1002 O O . VAL A 1 129 ? -5.297 7.152 -12.594 1 98.44 129 VAL A O 1
ATOM 1005 N N . LYS A 1 130 ? -5.516 9.352 -12.211 1 98.19 130 LYS A N 1
ATOM 1006 C CA . LYS A 1 130 ? -6.613 9.172 -11.266 1 98.19 130 LYS A CA 1
ATOM 1007 C C . LYS A 1 130 ? -7.789 8.445 -11.914 1 98.19 130 LYS A C 1
ATOM 1009 O O . LYS A 1 130 ? -8.359 7.52 -11.328 1 98.19 130 LYS A O 1
ATOM 1014 N N . HIS A 1 131 ? -8.086 8.812 -13.109 1 98.06 131 HIS A N 1
ATOM 1015 C CA . HIS A 1 131 ? -9.219 8.242 -13.828 1 98.06 131 HIS A CA 1
ATOM 1016 C C . HIS A 1 131 ? -8.984 6.766 -14.141 1 98.06 131 HIS A C 1
ATOM 1018 O O . HIS A 1 131 ? -9.867 5.934 -13.93 1 98.06 131 HIS A O 1
ATOM 1024 N N . ILE A 1 132 ? -7.832 6.461 -14.625 1 98.5 132 ILE A N 1
ATOM 1025 C CA . ILE A 1 132 ? -7.527 5.09 -15.008 1 98.5 132 ILE A CA 1
ATOM 1026 C C . ILE A 1 132 ? -7.469 4.203 -13.766 1 98.5 132 ILE A C 1
ATOM 1028 O O . ILE A 1 132 ? -7.973 3.078 -13.781 1 98.5 132 ILE A O 1
ATOM 1032 N N . LEU A 1 133 ? -6.844 4.715 -12.648 1 98.56 133 LEU A N 1
ATOM 1033 C CA . LEU A 1 133 ? -6.801 3.936 -11.414 1 98.56 133 LEU A CA 1
ATOM 1034 C C . LEU A 1 133 ? -8.203 3.691 -10.875 1 98.56 133 LEU A C 1
ATOM 1036 O O . LEU A 1 133 ? -8.5 2.609 -10.359 1 98.56 133 LEU A O 1
ATOM 1040 N N . GLN A 1 134 ? -9.078 4.668 -11.023 1 97.81 134 GLN A N 1
ATOM 1041 C CA . GLN A 1 134 ? -10.461 4.488 -10.609 1 97.81 134 GLN A CA 1
ATOM 1042 C C . GLN A 1 134 ? -11.156 3.416 -11.445 1 97.81 134 GLN A C 1
ATOM 1044 O O . GLN A 1 134 ? -11.891 2.582 -10.914 1 97.81 134 GLN A O 1
ATOM 1049 N N . LYS A 1 135 ? -10.961 3.465 -12.75 1 98.12 135 LYS A N 1
ATOM 1050 C CA . LYS A 1 135 ? -11.531 2.455 -13.641 1 98.12 135 LYS A CA 1
ATOM 1051 C C . LYS A 1 135 ? -11.047 1.058 -13.258 1 98.12 135 LYS A C 1
ATOM 1053 O O . LYS A 1 135 ? -11.836 0.111 -13.227 1 98.12 135 LYS A O 1
ATOM 1058 N N . ILE A 1 136 ? -9.797 0.91 -12.984 1 98.38 136 ILE A N 1
ATOM 1059 C CA . ILE A 1 136 ? -9.195 -0.359 -12.594 1 98.38 136 ILE A CA 1
ATOM 1060 C C . ILE A 1 136 ? -9.812 -0.853 -11.289 1 98.38 136 ILE A C 1
ATOM 1062 O O . ILE A 1 136 ? -10.18 -2.023 -11.172 1 98.38 136 ILE A O 1
ATOM 1066 N N . ARG A 1 137 ? -9.938 0.023 -10.273 1 97.56 137 ARG A N 1
ATOM 1067 C CA . ARG A 1 137 ? -10.555 -0.358 -9.008 1 97.56 137 ARG A CA 1
ATOM 1068 C C . ARG A 1 137 ? -12.008 -0.784 -9.203 1 97.56 137 ARG A C 1
ATOM 1070 O O . ARG A 1 137 ? -12.461 -1.752 -8.594 1 97.56 137 ARG A O 1
ATOM 1077 N N . ASN A 1 138 ? -12.742 -0.09 -10.062 1 97.62 138 ASN A N 1
ATOM 1078 C CA . ASN A 1 138 ? -14.125 -0.446 -10.352 1 97.62 138 ASN A CA 1
ATOM 1079 C C . ASN A 1 138 ? -14.227 -1.843 -10.961 1 97.62 138 ASN A C 1
ATOM 1081 O O . ASN A 1 138 ? -15.164 -2.586 -10.656 1 97.62 138 ASN A O 1
ATOM 1085 N N . ASN A 1 139 ? -13.312 -2.18 -11.836 1 97.81 139 ASN A N 1
ATOM 1086 C CA . ASN A 1 139 ? -13.289 -3.498 -12.469 1 97.81 139 ASN A CA 1
ATOM 1087 C C . ASN A 1 139 ? -13.078 -4.605 -11.438 1 97.81 139 ASN A C 1
ATOM 1089 O O . ASN A 1 139 ? -13.594 -5.715 -11.602 1 97.81 139 ASN A O 1
ATOM 1093 N N . LEU A 1 140 ? -12.305 -4.312 -10.352 1 96.5 140 LEU A N 1
ATOM 1094 C CA . LEU A 1 140 ? -11.953 -5.336 -9.375 1 96.5 140 LEU A CA 1
ATOM 1095 C C . LEU A 1 140 ? -13.008 -5.422 -8.281 1 96.5 140 LEU A C 1
ATOM 1097 O O . LEU A 1 140 ? -13.094 -6.426 -7.566 1 96.5 140 LEU A O 1
ATOM 1101 N N . ASP A 1 141 ? -13.695 -4.398 -7.984 1 85.25 141 ASP A N 1
ATOM 1102 C CA . ASP A 1 141 ? -14.766 -4.41 -6.996 1 85.25 141 ASP A CA 1
ATOM 1103 C C . ASP A 1 141 ? -16.016 -5.09 -7.551 1 85.25 141 ASP A C 1
ATOM 1105 O O . ASP A 1 141 ? -16.938 -5.426 -6.797 1 85.25 141 ASP A O 1
ATOM 1109 N N . ARG A 1 142 ? -16.078 -5.484 -8.828 1 67.56 142 ARG A N 1
ATOM 1110 C CA . ARG A 1 142 ? -17.234 -6.156 -9.43 1 67.56 142 ARG A CA 1
ATOM 1111 C C . ARG A 1 142 ? -17.219 -7.645 -9.109 1 67.56 142 ARG A C 1
ATOM 1113 O O . ARG A 1 142 ? -16.156 -8.234 -8.891 1 67.56 142 ARG A O 1
ATOM 1120 N N . MET B 1 1 ? -5.469 25.578 3.725 1 60.81 1 MET B N 1
ATOM 1121 C CA . MET B 1 1 ? -6.52 24.797 3.062 1 60.81 1 MET B CA 1
ATOM 1122 C C . MET B 1 1 ? -6.312 23.312 3.275 1 60.81 1 MET B C 1
ATOM 1124 O O . MET B 1 1 ? -5.176 22.844 3.344 1 60.81 1 MET B O 1
ATOM 1128 N N . LYS B 1 2 ? -7.383 22.5 3.754 1 80.06 2 LYS B N 1
ATOM 1129 C CA . LYS B 1 2 ? -7.332 21.078 4.082 1 80.06 2 LYS B CA 1
ATOM 1130 C C . LYS B 1 2 ? -7.055 20.234 2.842 1 80.06 2 LYS B C 1
ATOM 1132 O O . LYS B 1 2 ? -7.625 20.484 1.777 1 80.06 2 LYS B O 1
ATOM 1137 N N . LEU B 1 3 ? -6.066 19.547 2.889 1 87.5 3 LEU B N 1
ATOM 1138 C CA . LEU B 1 3 ? -5.738 18.672 1.771 1 87.5 3 LEU B CA 1
ATOM 1139 C C . LEU B 1 3 ? -6.809 17.594 1.594 1 87.5 3 LEU B C 1
ATOM 1141 O O . LEU B 1 3 ? -7.16 16.906 2.551 1 87.5 3 LEU B O 1
ATOM 1145 N N . ASP B 1 4 ? -7.43 17.641 0.418 1 92.31 4 ASP B N 1
ATOM 1146 C CA . ASP B 1 4 ? -8.305 16.531 0.056 1 92.31 4 ASP B CA 1
ATOM 1147 C C . ASP B 1 4 ? -7.488 15.281 -0.305 1 92.31 4 ASP B C 1
ATOM 1149 O O . ASP B 1 4 ? -6.746 15.281 -1.289 1 92.31 4 ASP B O 1
ATOM 1153 N N . PRO B 1 5 ? -7.668 14.234 0.51 1 94 5 PRO B N 1
ATOM 1154 C CA . PRO B 1 5 ? -6.871 13.039 0.224 1 94 5 PRO B CA 1
ATOM 1155 C C . PRO B 1 5 ? -6.996 12.578 -1.226 1 94 5 PRO B C 1
ATOM 1157 O O . PRO B 1 5 ? -6.031 12.07 -1.803 1 94 5 PRO B O 1
ATOM 1160 N N . TYR B 1 6 ? -8.094 12.828 -1.847 1 94 6 TYR B N 1
ATOM 1161 C CA . TYR B 1 6 ? -8.336 12.359 -3.207 1 94 6 TYR B CA 1
ATOM 1162 C C . TYR B 1 6 ? -7.512 13.156 -4.211 1 94 6 TYR B C 1
ATOM 1164 O O . TYR B 1 6 ? -7.398 12.766 -5.379 1 94 6 TYR B O 1
ATOM 1172 N N . GLU B 1 7 ? -6.898 14.172 -3.785 1 93.88 7 GLU B N 1
ATOM 1173 C CA . GLU B 1 7 ? -6.008 14.93 -4.656 1 93.88 7 GLU B CA 1
ATOM 1174 C C . GLU B 1 7 ? -4.664 14.234 -4.82 1 93.88 7 GLU B C 1
ATOM 1176 O O . GLU B 1 7 ? -3.906 14.531 -5.742 1 93.88 7 GLU B O 1
ATOM 1181 N N . SER B 1 8 ? -4.406 13.375 -3.928 1 96.31 8 SER B N 1
ATOM 1182 C CA . SER B 1 8 ? -3.102 12.734 -3.873 1 96.31 8 SER B CA 1
ATOM 1183 C C . SER B 1 8 ? -3.064 11.477 -4.742 1 96.31 8 SER B C 1
ATOM 1185 O O . SER B 1 8 ? -3.816 10.531 -4.508 1 96.31 8 SER B O 1
ATOM 1187 N N . ILE B 1 9 ? -2.129 11.406 -5.656 1 97.69 9 ILE B N 1
ATOM 1188 C CA . ILE B 1 9 ? -1.875 10.188 -6.422 1 97.69 9 ILE B CA 1
ATOM 1189 C C . ILE B 1 9 ? -1.428 9.07 -5.477 1 97.69 9 ILE B C 1
ATOM 1191 O O . ILE B 1 9 ? -1.771 7.902 -5.68 1 97.69 9 ILE B O 1
ATOM 1195 N N . GLY B 1 10 ? -0.68 9.461 -4.438 1 96.69 10 GLY B N 1
ATOM 1196 C CA . GLY B 1 10 ? -0.287 8.5 -3.428 1 96.69 10 GLY B CA 1
ATOM 1197 C C . GLY B 1 10 ? -1.469 7.812 -2.768 1 96.69 10 GLY B C 1
ATOM 1198 O O . GLY B 1 10 ? -1.43 6.605 -2.512 1 96.69 10 GLY B O 1
ATOM 1199 N N . PHE B 1 11 ? -2.523 8.555 -2.496 1 96.06 11 PHE B N 1
ATOM 1200 C CA . PHE B 1 11 ? -3.732 7.992 -1.903 1 96.06 11 PHE B CA 1
ATOM 1201 C C . PHE B 1 11 ? -4.441 7.07 -2.887 1 96.06 11 PHE B C 1
ATOM 1203 O O . PHE B 1 11 ? -4.898 5.988 -2.514 1 96.06 11 PHE B O 1
ATOM 1210 N N . HIS B 1 12 ? -4.512 7.445 -4.184 1 97.62 12 HIS B N 1
ATOM 1211 C CA . HIS B 1 12 ? -5.117 6.59 -5.195 1 97.62 12 HIS B CA 1
ATOM 1212 C C . HIS B 1 12 ? -4.336 5.289 -5.359 1 97.62 12 HIS B C 1
ATOM 1214 O O . HIS B 1 12 ? -4.926 4.23 -5.582 1 97.62 12 HIS B O 1
ATOM 1220 N N . CYS B 1 13 ? -3.031 5.406 -5.281 1 97.5 13 CYS B N 1
ATOM 1221 C CA . CYS B 1 13 ? -2.209 4.203 -5.348 1 97.5 13 CYS B CA 1
ATOM 1222 C C . CYS B 1 13 ? -2.48 3.297 -4.152 1 97.5 13 CYS B C 1
ATOM 1224 O O . CYS B 1 13 ? -2.539 2.074 -4.297 1 97.5 13 CYS B O 1
ATOM 1226 N N . ASN B 1 14 ? -2.598 3.904 -3.006 1 94.62 14 ASN B N 1
ATOM 1227 C CA . ASN B 1 14 ? -2.924 3.137 -1.809 1 94.62 14 ASN B CA 1
ATOM 1228 C C . ASN B 1 14 ? -4.25 2.396 -1.96 1 94.62 14 ASN B C 1
ATOM 1230 O O . ASN B 1 14 ? -4.332 1.198 -1.682 1 94.62 14 ASN B O 1
ATOM 1234 N N . LEU B 1 15 ? -5.273 3.076 -2.412 1 94.81 15 LEU B N 1
ATOM 1235 C CA . LEU B 1 15 ? -6.578 2.461 -2.637 1 94.81 15 LEU B CA 1
ATOM 1236 C C . LEU B 1 15 ? -6.477 1.338 -3.664 1 94.81 15 LEU B C 1
ATOM 1238 O O . LEU B 1 15 ? -7.086 0.279 -3.492 1 94.81 15 LEU B O 1
ATOM 1242 N N . THR B 1 16 ? -5.766 1.557 -4.691 1 97 16 THR B N 1
ATOM 1243 C CA . THR B 1 16 ? -5.637 0.585 -5.773 1 97 16 THR B CA 1
ATOM 1244 C C . THR B 1 16 ? -4.902 -0.662 -5.297 1 97 16 THR B C 1
ATOM 1246 O O . THR B 1 16 ? -5.316 -1.785 -5.586 1 97 16 THR B O 1
ATOM 1249 N N . THR B 1 17 ? -3.791 -0.446 -4.559 1 95.19 17 THR B N 1
ATOM 1250 C CA . THR B 1 17 ? -3.041 -1.575 -4.02 1 95.19 17 THR B CA 1
ATOM 1251 C C . THR B 1 17 ? -3.934 -2.451 -3.146 1 95.19 17 THR B C 1
ATOM 1253 O O . THR B 1 17 ? -3.934 -3.678 -3.283 1 95.19 17 THR B O 1
ATOM 1256 N N . LYS B 1 18 ? -4.715 -1.844 -2.334 1 92.69 18 LYS B N 1
ATOM 1257 C CA . LYS B 1 18 ? -5.605 -2.592 -1.451 1 92.69 18 LYS B CA 1
ATOM 1258 C C . LYS B 1 18 ? -6.641 -3.379 -2.252 1 92.69 18 LYS B C 1
ATOM 1260 O O . LYS B 1 18 ? -6.945 -4.527 -1.918 1 92.69 18 LYS B O 1
ATOM 1265 N N . THR B 1 19 ? -7.215 -2.785 -3.258 1 94.88 19 THR B N 1
ATOM 1266 C CA . THR B 1 19 ? -8.195 -3.447 -4.109 1 94.88 19 THR B CA 1
ATOM 1267 C C . THR B 1 19 ? -7.574 -4.645 -4.82 1 94.88 19 THR B C 1
ATOM 1269 O O . THR B 1 19 ? -8.195 -5.707 -4.914 1 94.88 19 THR B O 1
ATOM 1272 N N . PHE B 1 20 ? -6.348 -4.473 -5.309 1 95.75 20 PHE B N 1
ATOM 1273 C CA . PHE B 1 20 ? -5.633 -5.562 -5.953 1 95.75 20 PHE B CA 1
ATOM 1274 C C . PHE B 1 20 ? -5.387 -6.707 -4.973 1 95.75 20 PHE B C 1
ATOM 1276 O O . PHE B 1 20 ? -5.605 -7.871 -5.305 1 95.75 20 PHE B O 1
ATOM 1283 N N . LEU B 1 21 ? -4.926 -6.395 -3.785 1 92.5 21 LEU B N 1
ATOM 1284 C CA . LEU B 1 21 ? -4.609 -7.418 -2.795 1 92.5 21 LEU B CA 1
ATOM 1285 C C . LEU B 1 21 ? -5.863 -8.18 -2.387 1 92.5 21 LEU B C 1
ATOM 1287 O O . LEU B 1 21 ? -5.812 -9.398 -2.174 1 92.5 21 LEU B O 1
ATOM 1291 N N . SER B 1 22 ? -6.965 -7.457 -2.266 1 93.25 22 SER B N 1
ATOM 1292 C CA . SER B 1 22 ? -8.227 -8.117 -1.956 1 93.25 22 SER B CA 1
ATOM 1293 C C . SER B 1 22 ? -8.617 -9.102 -3.051 1 93.25 22 SER B C 1
ATOM 1295 O O . SER B 1 22 ? -8.984 -10.242 -2.764 1 93.25 22 SER B O 1
ATOM 1297 N N . ALA B 1 23 ? -8.57 -8.695 -4.297 1 94.88 23 ALA B N 1
ATOM 1298 C CA . ALA B 1 23 ? -8.883 -9.57 -5.426 1 94.88 23 ALA B CA 1
ATOM 1299 C C . ALA B 1 23 ? -7.941 -10.766 -5.477 1 94.88 23 ALA B C 1
ATOM 1301 O O . ALA B 1 23 ? -8.367 -11.891 -5.742 1 94.88 23 ALA B O 1
ATOM 1302 N N . LEU B 1 24 ? -6.684 -10.5 -5.203 1 94.19 24 LEU B N 1
ATOM 1303 C CA . LEU B 1 24 ? -5.688 -11.562 -5.188 1 94.19 24 LEU B CA 1
ATOM 1304 C C . LEU B 1 24 ? -5.988 -12.578 -4.09 1 94.19 24 LEU B C 1
ATOM 1306 O O . LEU B 1 24 ? -5.855 -13.781 -4.297 1 94.19 24 LEU B O 1
ATOM 1310 N N . GLY B 1 25 ? -6.316 -12.055 -2.943 1 93.5 25 GLY B N 1
ATOM 1311 C CA . GLY B 1 25 ? -6.691 -12.938 -1.852 1 93.5 25 GLY B CA 1
ATOM 1312 C C . GLY B 1 25 ? -7.785 -13.914 -2.225 1 93.5 25 GLY B C 1
ATOM 1313 O O . GLY B 1 25 ? -7.715 -15.094 -1.872 1 93.5 25 GLY B O 1
ATOM 1314 N N . GLU B 1 26 ? -8.773 -13.43 -2.9 1 93.69 26 GLU B N 1
ATOM 1315 C CA . GLU B 1 26 ? -9.867 -14.281 -3.35 1 93.69 26 GLU B CA 1
ATOM 1316 C C . GLU B 1 26 ? -9.383 -15.352 -4.32 1 93.69 26 GLU B C 1
ATOM 1318 O O . GLU B 1 26 ? -9.805 -16.5 -4.254 1 93.69 26 GLU B O 1
ATOM 1323 N N . LYS B 1 27 ? -8.484 -14.953 -5.254 1 93.25 27 LYS B N 1
ATOM 1324 C CA . LYS B 1 27 ? -7.992 -15.883 -6.27 1 93.25 27 LYS B CA 1
ATOM 1325 C C . LYS B 1 27 ? -7.031 -16.906 -5.668 1 93.25 27 LYS B C 1
ATOM 1327 O O . LYS B 1 27 ? -6.844 -17.984 -6.219 1 93.25 27 LYS B O 1
ATOM 1332 N N . LEU B 1 28 ? -6.414 -16.562 -4.539 1 93.31 28 LEU B N 1
ATOM 1333 C CA . LEU B 1 28 ? -5.418 -17.422 -3.92 1 93.31 28 LEU B CA 1
ATOM 1334 C C . LEU B 1 28 ? -6.074 -18.375 -2.922 1 93.31 28 LEU B C 1
ATOM 1336 O O . LEU B 1 28 ? -5.406 -19.25 -2.359 1 93.31 28 LEU B O 1
ATOM 1340 N N . LYS B 1 29 ? -7.379 -18.188 -2.773 1 90.69 29 LYS B N 1
ATOM 1341 C CA . LYS B 1 29 ? -8.086 -19.109 -1.891 1 90.69 29 LYS B CA 1
ATOM 1342 C C . LYS B 1 29 ? -7.914 -20.547 -2.355 1 90.69 29 LYS B C 1
ATOM 1344 O O . LYS B 1 29 ? -8.078 -20.844 -3.539 1 90.69 29 LYS B O 1
ATOM 1349 N N . GLY B 1 30 ? -7.594 -21.391 -1.405 1 86.19 30 GLY B N 1
ATOM 1350 C CA . GLY B 1 30 ? -7.391 -22.781 -1.749 1 86.19 30 GLY B CA 1
ATOM 1351 C C . GLY B 1 30 ? -5.938 -23.125 -2.008 1 86.19 30 GLY B C 1
ATOM 1352 O O . GLY B 1 30 ? -5.59 -24.297 -2.176 1 86.19 30 GLY B O 1
ATOM 1353 N N . THR B 1 31 ? -5.137 -22.062 -2.152 1 86.69 31 THR B N 1
ATOM 1354 C CA . THR B 1 31 ? -3.697 -22.281 -2.242 1 86.69 31 THR B CA 1
ATOM 1355 C C . THR B 1 31 ? -3.037 -22.094 -0.878 1 86.69 31 THR B C 1
ATOM 1357 O O . THR B 1 31 ? -3.684 -21.672 0.078 1 86.69 31 THR B O 1
ATOM 1360 N N . ASP B 1 32 ? -1.856 -22.469 -0.791 1 87.25 32 ASP B N 1
ATOM 1361 C CA . ASP B 1 32 ? -1.117 -22.328 0.459 1 87.25 32 ASP B CA 1
ATOM 1362 C C . ASP B 1 32 ? -0.309 -21.031 0.476 1 87.25 32 ASP B C 1
ATOM 1364 O O . ASP B 1 32 ? 0.592 -20.875 1.301 1 87.25 32 ASP B O 1
ATOM 1368 N N . ILE B 1 33 ? -0.649 -20.141 -0.404 1 91.5 33 ILE B N 1
ATOM 1369 C CA . ILE B 1 33 ? 0.113 -18.891 -0.504 1 91.5 33 ILE B CA 1
ATOM 1370 C C . ILE B 1 33 ? -0.77 -17.719 -0.106 1 91.5 33 ILE B C 1
ATOM 1372 O O . ILE B 1 33 ? -1.893 -17.578 -0.597 1 91.5 33 ILE B O 1
ATOM 1376 N N . SER B 1 34 ? -0.307 -16.906 0.793 1 90.81 34 SER B N 1
ATOM 1377 C CA . SER B 1 34 ? -1.033 -15.711 1.229 1 90.81 34 SER B CA 1
ATOM 1378 C C . SER B 1 34 ? -0.711 -14.516 0.344 1 90.81 34 SER B C 1
ATOM 1380 O O . SER B 1 34 ? 0.308 -14.5 -0.349 1 90.81 34 SER B O 1
ATOM 1382 N N . PRO B 1 35 ? -1.545 -13.492 0.44 1 90.81 35 PRO B N 1
ATOM 1383 C CA . PRO B 1 35 ? -1.235 -12.266 -0.303 1 90.81 35 PRO B CA 1
ATOM 1384 C C . PRO B 1 35 ? 0.097 -11.648 0.11 1 90.81 35 PRO B C 1
ATOM 1386 O O . PRO B 1 35 ? 0.802 -11.078 -0.726 1 90.81 35 PRO B O 1
ATOM 1389 N N . GLY B 1 36 ? 0.395 -11.758 1.387 1 91.38 36 GLY B N 1
ATOM 1390 C CA . GLY B 1 36 ? 1.679 -11.266 1.858 1 91.38 36 GLY B CA 1
ATOM 1391 C C . GLY B 1 36 ? 2.859 -11.984 1.236 1 91.38 36 GLY B C 1
ATOM 1392 O O . GLY B 1 36 ? 3.848 -11.352 0.854 1 91.38 36 GLY B O 1
ATOM 1393 N N . GLN B 1 37 ? 2.727 -13.266 1.177 1 93.31 37 GLN B N 1
ATOM 1394 C CA . GLN B 1 37 ? 3.762 -14.055 0.524 1 93.31 37 GLN B CA 1
ATOM 1395 C C . GLN B 1 37 ? 3.859 -13.719 -0.96 1 93.31 37 GLN B C 1
ATOM 1397 O O . GLN B 1 37 ? 4.961 -13.609 -1.505 1 93.31 37 GLN B O 1
ATOM 1402 N N .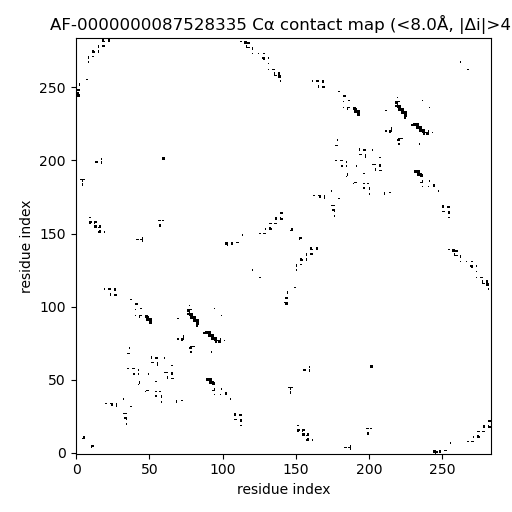 PHE B 1 38 ? 2.727 -13.594 -1.568 1 93.75 38 PHE B N 1
ATOM 1403 C CA . PHE B 1 38 ? 2.699 -13.203 -2.975 1 93.75 38 PHE B CA 1
ATOM 1404 C C . PHE B 1 38 ? 3.426 -11.883 -3.186 1 93.75 38 PHE B C 1
ATOM 1406 O O . PHE B 1 38 ? 4.289 -11.773 -4.062 1 93.75 38 PHE B O 1
ATOM 1413 N N . LEU B 1 39 ? 3.125 -10.922 -2.4 1 93.88 39 LEU B N 1
ATOM 1414 C CA . LEU B 1 39 ? 3.719 -9.594 -2.535 1 93.88 39 LEU B CA 1
ATOM 1415 C C . LEU B 1 39 ? 5.215 -9.641 -2.254 1 93.88 39 LEU B C 1
ATOM 1417 O O . LEU B 1 39 ? 5.996 -8.945 -2.908 1 93.88 39 LEU B O 1
ATOM 1421 N N . ALA B 1 40 ? 5.59 -10.367 -1.285 1 95.5 40 ALA B N 1
ATOM 1422 C CA . ALA B 1 40 ? 7.012 -10.523 -0.989 1 95.5 40 ALA B CA 1
ATOM 1423 C C . ALA B 1 40 ? 7.762 -11.109 -2.182 1 95.5 40 ALA B C 1
ATOM 1425 O O . ALA B 1 40 ? 8.812 -10.594 -2.576 1 95.5 40 ALA B O 1
ATOM 1426 N N . LEU B 1 41 ? 7.199 -12.117 -2.777 1 94.88 41 LEU B N 1
ATOM 1427 C CA . LEU B 1 41 ? 7.82 -12.766 -3.926 1 94.88 41 LEU B CA 1
ATOM 1428 C C . LEU B 1 41 ? 7.863 -11.828 -5.125 1 94.88 41 LEU B C 1
ATOM 1430 O O . LEU B 1 41 ? 8.836 -11.82 -5.883 1 94.88 41 LEU B O 1
ATOM 1434 N N . ALA B 1 42 ? 6.797 -11.078 -5.301 1 95.12 42 ALA B N 1
ATOM 1435 C CA . ALA B 1 42 ? 6.77 -10.102 -6.391 1 95.12 42 ALA B CA 1
ATOM 1436 C C . ALA B 1 42 ? 7.91 -9.102 -6.258 1 95.12 42 ALA B C 1
ATOM 1438 O O . ALA B 1 42 ? 8.602 -8.805 -7.238 1 95.12 42 ALA B O 1
ATOM 1439 N N . ASN B 1 43 ? 8.102 -8.602 -5.043 1 95.44 43 ASN B N 1
ATOM 1440 C CA . ASN B 1 43 ? 9.164 -7.637 -4.801 1 95.44 43 ASN B CA 1
ATOM 1441 C C . ASN B 1 43 ? 10.547 -8.258 -4.992 1 95.44 43 ASN B C 1
ATOM 1443 O O . ASN B 1 43 ? 11.406 -7.684 -5.672 1 95.44 43 ASN B O 1
ATOM 1447 N N . LEU B 1 44 ? 10.734 -9.438 -4.496 1 95 44 LEU B N 1
ATOM 1448 C CA . LEU B 1 44 ? 12.031 -10.102 -4.598 1 95 44 LEU B CA 1
ATOM 1449 C C . LEU B 1 44 ? 12.328 -10.508 -6.035 1 95 44 LEU B C 1
ATOM 1451 O O . LEU B 1 44 ? 13.484 -10.492 -6.465 1 95 44 LEU B O 1
ATOM 1455 N N . THR B 1 45 ? 11.289 -10.883 -6.742 1 91.81 45 THR B N 1
ATOM 1456 C CA . THR B 1 45 ? 11.43 -11.242 -8.148 1 91.81 45 THR B CA 1
ATOM 1457 C C . THR B 1 45 ? 11.789 -10.016 -8.992 1 91.81 45 THR B C 1
ATOM 1459 O O . THR B 1 45 ? 12.648 -10.094 -9.867 1 91.81 45 THR B O 1
ATOM 1462 N N . ALA B 1 46 ? 11.219 -8.898 -8.703 1 90.81 46 ALA B N 1
ATOM 1463 C CA . ALA B 1 46 ? 11.383 -7.68 -9.484 1 90.81 46 ALA B CA 1
ATOM 1464 C C . ALA B 1 46 ? 12.68 -6.965 -9.117 1 90.81 46 ALA B C 1
ATOM 1466 O O . ALA B 1 46 ? 13.391 -6.465 -9.992 1 90.81 46 ALA B O 1
ATOM 1467 N N . LEU B 1 47 ? 13.008 -6.902 -7.852 1 91.44 47 LEU B N 1
ATOM 1468 C CA . LEU B 1 47 ? 14.047 -6.004 -7.375 1 91.44 47 LEU B CA 1
ATOM 1469 C C . LEU B 1 47 ? 15.305 -6.781 -7 1 91.44 47 LEU B C 1
ATOM 1471 O O . LEU B 1 47 ? 16.375 -6.191 -6.844 1 91.44 47 LEU B O 1
ATOM 1475 N N . GLY B 1 48 ? 15.195 -8.055 -6.906 1 92.69 48 GLY B N 1
ATOM 1476 C CA . GLY B 1 48 ? 16.297 -8.867 -6.398 1 92.69 48 GLY B CA 1
ATOM 1477 C C . GLY B 1 48 ? 16.359 -8.891 -4.887 1 92.69 48 GLY B C 1
ATOM 1478 O O . GLY B 1 48 ? 15.359 -8.656 -4.207 1 92.69 48 GLY B O 1
ATOM 1479 N N . PRO B 1 49 ? 17.547 -9.32 -4.332 1 95.31 49 PRO B N 1
ATOM 1480 C CA . PRO B 1 49 ? 17.703 -9.422 -2.879 1 95.31 49 PRO B CA 1
ATOM 1481 C C . PRO B 1 49 ? 17.438 -8.102 -2.162 1 95.31 49 PRO B C 1
ATOM 1483 O O . PRO B 1 49 ? 17.797 -7.035 -2.66 1 95.31 49 PRO B O 1
ATOM 1486 N N . LEU B 1 50 ? 16.75 -8.211 -1.074 1 96.06 50 LEU B N 1
ATOM 1487 C CA . LEU B 1 50 ? 16.438 -7.07 -0.214 1 96.06 50 LEU B CA 1
ATOM 1488 C C . LEU B 1 50 ? 16.812 -7.367 1.233 1 96.06 50 LEU B C 1
ATOM 1490 O O . LEU B 1 50 ? 16.766 -8.523 1.669 1 96.06 50 LEU B O 1
ATOM 1494 N N . SER B 1 51 ? 17.156 -6.309 1.944 1 96.75 51 SER B N 1
ATOM 1495 C CA . SER B 1 51 ? 17.281 -6.5 3.385 1 96.75 51 SER B CA 1
ATOM 1496 C C . SER B 1 51 ? 15.93 -6.758 4.031 1 96.75 51 SER B C 1
ATOM 1498 O O . SER B 1 51 ? 14.891 -6.402 3.471 1 96.75 51 SER B O 1
ATOM 1500 N N . GLN B 1 52 ? 16.016 -7.449 5.18 1 96 52 GLN B N 1
ATOM 1501 C CA . GLN B 1 52 ? 14.766 -7.68 5.91 1 96 52 GLN B CA 1
ATOM 1502 C C . GLN B 1 52 ? 14.031 -6.371 6.176 1 96 52 GLN B C 1
ATOM 1504 O O . GLN B 1 52 ? 12.805 -6.301 6.043 1 96 52 GLN B O 1
ATOM 1509 N N . SER B 1 53 ? 14.766 -5.332 6.445 1 94.69 53 SER B N 1
ATOM 1510 C CA . SER B 1 53 ? 14.172 -4.027 6.723 1 94.69 53 SER B CA 1
ATOM 1511 C C . SER B 1 53 ? 13.547 -3.424 5.465 1 94.69 53 SER B C 1
ATOM 1513 O O . SER B 1 53 ? 12.461 -2.852 5.516 1 94.69 53 SER B O 1
ATOM 1515 N N . GLU B 1 54 ? 14.227 -3.561 4.387 1 93.38 54 GLU B N 1
ATOM 1516 C CA . GLU B 1 54 ? 13.703 -3.055 3.123 1 93.38 54 GLU B CA 1
ATOM 1517 C C . GLU B 1 54 ? 12.43 -3.789 2.719 1 93.38 54 GLU B C 1
ATOM 1519 O O . GLU B 1 54 ? 11.477 -3.174 2.232 1 93.38 54 GLU B O 1
ATOM 1524 N N . LEU B 1 55 ? 12.461 -5.059 2.871 1 94.94 55 LEU B N 1
ATOM 1525 C CA . LEU B 1 55 ? 11.281 -5.848 2.543 1 94.94 55 LEU B CA 1
ATOM 1526 C C . LEU B 1 55 ? 10.102 -5.465 3.432 1 94.94 55 LEU B C 1
ATOM 1528 O O . LEU B 1 55 ? 8.977 -5.312 2.949 1 94.94 55 LEU B O 1
ATOM 1532 N N . ALA B 1 56 ? 10.344 -5.277 4.711 1 92.44 56 ALA B N 1
ATOM 1533 C CA . ALA B 1 56 ? 9.305 -4.836 5.645 1 92.44 56 ALA B CA 1
ATOM 1534 C C . ALA B 1 56 ? 8.711 -3.5 5.215 1 92.44 56 ALA B C 1
ATOM 1536 O O . ALA B 1 56 ? 7.488 -3.332 5.211 1 92.44 56 ALA B O 1
ATOM 1537 N N . ASP B 1 57 ? 9.594 -2.621 4.816 1 87.81 57 ASP B N 1
ATOM 1538 C CA . ASP B 1 57 ? 9.172 -1.291 4.387 1 87.81 57 ASP B CA 1
ATOM 1539 C C . ASP B 1 57 ? 8.297 -1.367 3.141 1 87.81 57 ASP B C 1
ATOM 1541 O O . ASP B 1 57 ? 7.262 -0.697 3.059 1 87.81 57 ASP B O 1
ATOM 1545 N N . ARG B 1 58 ? 8.719 -2.199 2.277 1 88.5 58 ARG B N 1
ATOM 1546 C CA . ARG B 1 58 ? 8.016 -2.318 1.006 1 88.5 58 ARG B CA 1
ATOM 1547 C C . ARG B 1 58 ? 6.648 -2.965 1.197 1 88.5 58 ARG B C 1
ATOM 1549 O O . ARG B 1 58 ? 5.695 -2.641 0.482 1 88.5 58 ARG B O 1
ATOM 1556 N N . LEU B 1 59 ? 6.535 -3.814 2.137 1 88.5 59 LEU B N 1
ATOM 1557 C CA . LEU B 1 59 ? 5.281 -4.508 2.406 1 88.5 59 LEU B CA 1
ATOM 1558 C C . LEU B 1 59 ? 4.445 -3.738 3.426 1 88.5 59 LEU B C 1
ATOM 1560 O O . LEU B 1 59 ? 3.295 -4.098 3.688 1 88.5 59 LEU B O 1
ATOM 1564 N N . ALA B 1 60 ? 5.008 -2.711 3.963 1 81.69 60 ALA B N 1
ATOM 1565 C CA . ALA B 1 60 ? 4.355 -1.881 4.973 1 81.69 60 ALA B CA 1
ATOM 1566 C C . ALA B 1 60 ? 3.891 -2.723 6.156 1 81.69 60 ALA B C 1
ATOM 1568 O O . ALA B 1 60 ? 2.746 -2.6 6.605 1 81.69 60 ALA B O 1
ATOM 1569 N N . ILE B 1 61 ? 4.766 -3.615 6.648 1 85.31 61 ILE B N 1
ATOM 1570 C CA . ILE B 1 61 ? 4.477 -4.434 7.82 1 85.31 61 ILE B CA 1
ATOM 1571 C C . ILE B 1 61 ? 5.605 -4.301 8.836 1 85.31 61 ILE B C 1
ATOM 1573 O O . ILE B 1 61 ? 6.684 -3.801 8.516 1 85.31 61 ILE B O 1
ATOM 1577 N N . THR B 1 62 ? 5.316 -4.707 10.039 1 84.56 62 THR B N 1
ATOM 1578 C CA . THR B 1 62 ? 6.281 -4.586 11.125 1 84.56 62 THR B CA 1
ATOM 1579 C C . THR B 1 62 ? 7.426 -5.574 10.953 1 84.56 62 THR B C 1
ATOM 1581 O O . THR B 1 62 ? 7.297 -6.559 10.219 1 84.56 62 THR B O 1
ATOM 1584 N N . GLY B 1 63 ? 8.453 -5.246 11.688 1 89.75 63 GLY B N 1
ATOM 1585 C CA . GLY B 1 63 ? 9.586 -6.16 11.695 1 89.75 63 GLY B CA 1
ATOM 1586 C C . GLY B 1 63 ? 9.219 -7.555 12.156 1 89.75 63 GLY B C 1
ATOM 1587 O O . GLY B 1 63 ? 9.672 -8.547 11.578 1 89.75 63 GLY B O 1
ATOM 1588 N N . ALA B 1 64 ? 8.414 -7.586 13.164 1 89.5 64 ALA B N 1
ATOM 1589 C CA . ALA B 1 64 ? 8.008 -8.875 13.711 1 89.5 64 ALA B CA 1
ATOM 1590 C C . ALA B 1 64 ? 7.215 -9.68 12.688 1 89.5 64 ALA B C 1
ATOM 1592 O O . ALA B 1 64 ? 7.438 -10.883 12.523 1 89.5 64 ALA B O 1
ATOM 1593 N N . THR B 1 65 ? 6.262 -9.07 11.938 1 89.12 65 THR B N 1
ATOM 1594 C CA . THR B 1 65 ? 5.469 -9.711 10.898 1 89.12 65 THR B CA 1
ATOM 1595 C C . THR B 1 65 ? 6.355 -10.156 9.734 1 89.12 65 THR B C 1
ATOM 1597 O O . THR B 1 65 ? 6.156 -11.234 9.172 1 89.12 65 THR B O 1
ATOM 1600 N N . THR B 1 66 ? 7.289 -9.328 9.445 1 94.44 66 THR B N 1
ATOM 1601 C CA . THR B 1 66 ? 8.227 -9.641 8.375 1 94.44 66 THR B CA 1
ATOM 1602 C C . THR B 1 66 ? 9.055 -10.875 8.719 1 94.44 66 THR B C 1
ATOM 1604 O O . THR B 1 66 ? 9.242 -11.758 7.879 1 94.44 66 THR B O 1
ATOM 1607 N N . ALA B 1 67 ? 9.492 -10.883 9.961 1 95.44 67 ALA B N 1
ATOM 1608 C CA . ALA B 1 67 ? 10.297 -12.023 10.398 1 95.44 67 ALA B CA 1
ATOM 1609 C C . ALA B 1 67 ? 9.516 -13.328 10.258 1 95.44 67 ALA B C 1
ATOM 1611 O O . ALA B 1 67 ? 10.047 -14.32 9.758 1 95.44 67 ALA B O 1
ATOM 1612 N N . ARG B 1 68 ? 8.305 -13.289 10.641 1 94.75 68 ARG B N 1
ATOM 1613 C CA . ARG B 1 68 ? 7.461 -14.469 10.547 1 94.75 68 ARG B CA 1
ATOM 1614 C C . ARG B 1 68 ? 7.23 -14.867 9.086 1 94.75 68 ARG B C 1
ATOM 1616 O O . ARG B 1 68 ? 7.227 -16.047 8.758 1 94.75 68 ARG B O 1
ATOM 1623 N N . LEU B 1 69 ? 6.988 -13.93 8.281 1 95.12 69 LEU B N 1
ATOM 1624 C CA . LEU B 1 69 ? 6.785 -14.148 6.852 1 95.12 69 LEU B CA 1
ATOM 1625 C C . LEU B 1 69 ? 8.023 -14.773 6.219 1 95.12 69 LEU B C 1
ATOM 1627 O O . LEU B 1 69 ? 7.914 -15.75 5.473 1 95.12 69 LEU B O 1
ATOM 1631 N N . ILE B 1 70 ? 9.172 -14.234 6.574 1 96.44 70 ILE B N 1
ATOM 1632 C CA . ILE B 1 70 ? 10.438 -14.719 6.027 1 96.44 70 ILE B CA 1
ATOM 1633 C C . ILE B 1 70 ? 10.711 -16.125 6.539 1 96.44 70 ILE B C 1
ATOM 1635 O O . ILE B 1 70 ? 11.172 -17 5.789 1 96.44 70 ILE B O 1
ATOM 1639 N N . ASP B 1 71 ? 10.445 -16.344 7.848 1 96.81 71 ASP B N 1
ATOM 1640 C CA . ASP B 1 71 ? 10.617 -17.672 8.422 1 96.81 71 ASP B CA 1
ATOM 1641 C C . ASP B 1 71 ? 9.82 -18.719 7.633 1 96.81 71 ASP B C 1
ATOM 1643 O O . ASP B 1 71 ? 10.344 -19.797 7.312 1 96.81 71 ASP B O 1
ATOM 1647 N N . ARG B 1 72 ? 8.625 -18.391 7.312 1 95.69 72 ARG B N 1
ATOM 1648 C CA . ARG B 1 72 ? 7.762 -19.297 6.566 1 95.69 72 ARG B CA 1
ATOM 1649 C C . ARG B 1 72 ? 8.297 -19.516 5.152 1 95.69 72 ARG B C 1
ATOM 1651 O O . ARG B 1 72 ? 8.312 -20.656 4.664 1 95.69 72 ARG B O 1
ATOM 1658 N N . MET B 1 73 ? 8.719 -18.484 4.516 1 96.25 73 MET B N 1
ATOM 1659 C CA . MET B 1 73 ? 9.219 -18.562 3.145 1 96.25 73 MET B CA 1
ATOM 1660 C C . MET B 1 73 ? 10.539 -19.312 3.084 1 96.25 73 MET B C 1
ATOM 1662 O O . MET B 1 73 ? 10.82 -20.016 2.105 1 96.25 73 MET B O 1
ATOM 1666 N N . GLU B 1 74 ? 11.344 -19.141 4.094 1 96.44 74 GLU B N 1
ATOM 1667 C CA . GLU B 1 74 ? 12.602 -19.875 4.18 1 96.44 74 GLU B CA 1
ATOM 1668 C C . GLU B 1 74 ? 12.352 -21.359 4.406 1 96.44 74 GLU B C 1
ATOM 1670 O O . GLU B 1 74 ? 12.992 -22.219 3.785 1 96.44 74 GLU B O 1
ATOM 1675 N N . ARG B 1 75 ? 11.43 -21.625 5.289 1 95.38 75 ARG B N 1
ATOM 1676 C CA . ARG B 1 75 ? 11.031 -23.016 5.531 1 95.38 75 ARG B CA 1
ATOM 1677 C C . ARG B 1 75 ? 10.547 -23.672 4.246 1 95.38 75 ARG B C 1
ATOM 1679 O O . ARG B 1 75 ? 10.867 -24.844 3.98 1 95.38 75 ARG B O 1
ATOM 1686 N N . ASP B 1 76 ? 9.828 -22.906 3.465 1 93.25 76 ASP B N 1
ATOM 1687 C CA . ASP B 1 76 ? 9.289 -23.422 2.205 1 93.25 76 ASP B CA 1
ATOM 1688 C C . ASP B 1 76 ? 10.336 -23.359 1.0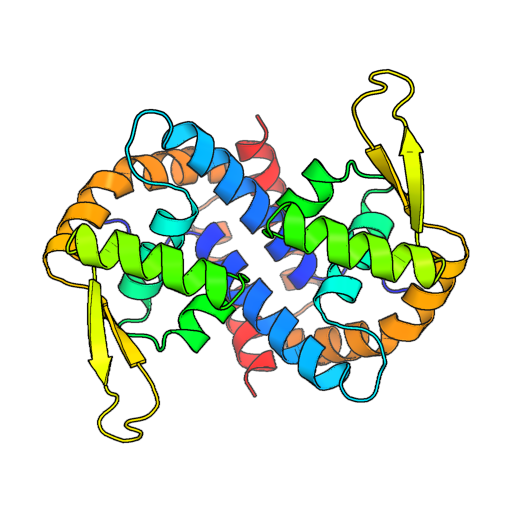95 1 93.25 76 ASP B C 1
ATOM 1690 O O . ASP B 1 76 ? 10.039 -23.672 -0.06 1 93.25 76 ASP B O 1
ATOM 1694 N N . GLU B 1 77 ? 11.516 -22.844 1.425 1 95.31 77 GLU B N 1
ATOM 1695 C CA . GLU B 1 77 ? 12.688 -22.812 0.561 1 95.31 77 GLU B CA 1
ATOM 1696 C C . GLU B 1 77 ? 12.523 -21.797 -0.572 1 95.31 77 GLU B C 1
ATOM 1698 O O . GLU B 1 77 ? 13.023 -22.016 -1.678 1 95.31 77 GLU B O 1
ATOM 1703 N N . TRP B 1 78 ? 11.711 -20.797 -0.33 1 95.25 78 TRP B N 1
ATOM 1704 C CA . TRP B 1 78 ? 11.531 -19.75 -1.318 1 95.25 78 TRP B CA 1
ATOM 1705 C C . TRP B 1 78 ? 12.641 -18.703 -1.218 1 95.25 78 TRP B C 1
ATOM 1707 O O . TRP B 1 78 ? 12.969 -18.047 -2.205 1 95.25 78 TRP B O 1
ATOM 1717 N N . VAL B 1 79 ? 13.141 -18.547 -0.017 1 97.25 79 VAL B N 1
ATOM 1718 C CA . VAL B 1 79 ? 14.188 -17.562 0.209 1 97.25 79 VAL B CA 1
ATOM 1719 C C . VAL B 1 79 ? 15.266 -18.141 1.118 1 97.25 79 VAL B C 1
ATOM 1721 O O . VAL B 1 79 ? 15.047 -19.172 1.761 1 97.25 79 VAL B O 1
ATOM 1724 N N . ARG B 1 80 ? 16.406 -17.578 1.13 1 96.81 80 ARG B N 1
ATOM 1725 C CA . ARG B 1 80 ? 17.469 -17.812 2.105 1 96.81 80 ARG B CA 1
ATOM 1726 C C . ARG B 1 80 ? 18 -16.5 2.674 1 96.81 80 ARG B C 1
ATOM 1728 O O . ARG B 1 80 ? 17.969 -15.469 1.997 1 96.81 80 ARG B O 1
ATOM 1735 N N . ARG B 1 81 ? 18.438 -16.578 3.877 1 96.56 81 ARG B N 1
ATOM 1736 C CA . ARG B 1 81 ? 19.031 -15.414 4.531 1 96.56 81 ARG B CA 1
ATOM 1737 C C . ARG B 1 81 ? 20.547 -15.453 4.441 1 96.56 81 ARG B C 1
ATOM 1739 O O . ARG B 1 81 ? 21.172 -16.516 4.59 1 96.56 81 ARG B O 1
ATOM 1746 N N . GLU B 1 82 ? 21.062 -14.32 4.078 1 95.81 82 GLU B N 1
ATOM 1747 C CA . GLU B 1 82 ? 22.516 -14.164 4.078 1 95.81 82 GLU B CA 1
ATOM 1748 C C . GLU B 1 82 ? 22.922 -12.828 4.695 1 95.81 82 GLU B C 1
ATOM 1750 O O . GLU B 1 82 ? 22.25 -11.812 4.496 1 95.81 82 GLU B O 1
ATOM 1755 N N . ARG B 1 83 ? 24.047 -12.875 5.371 1 94.25 83 ARG B N 1
ATOM 1756 C CA . ARG B 1 83 ? 24.547 -11.617 5.91 1 94.25 83 ARG B CA 1
ATOM 1757 C C . ARG B 1 83 ? 25.109 -10.727 4.805 1 94.25 83 ARG B C 1
ATOM 1759 O O . ARG B 1 83 ? 25.766 -11.219 3.889 1 94.25 83 ARG B O 1
ATOM 1766 N N . ASP B 1 84 ? 24.734 -9.422 4.895 1 91 84 ASP B N 1
ATOM 1767 C CA . ASP B 1 84 ? 25.328 -8.461 3.967 1 91 84 ASP B CA 1
ATOM 1768 C C . ASP B 1 84 ? 26.844 -8.398 4.145 1 91 84 ASP B C 1
ATOM 1770 O O . ASP B 1 84 ? 27.328 -8.203 5.258 1 91 84 ASP B O 1
ATOM 1774 N N . PRO B 1 85 ? 27.578 -8.594 3.102 1 89.25 85 PRO B N 1
ATOM 1775 C CA . PRO B 1 85 ? 29.031 -8.57 3.217 1 89.25 85 PRO B CA 1
ATOM 1776 C C . PRO B 1 85 ? 29.578 -7.219 3.686 1 89.25 85 PRO B C 1
ATOM 1778 O O . PRO B 1 85 ? 30.625 -7.16 4.328 1 89.25 85 PRO B O 1
ATOM 1781 N N . GLU B 1 86 ? 28.906 -6.156 3.344 1 92 86 GLU B N 1
ATOM 1782 C CA . GLU B 1 86 ? 29.344 -4.812 3.688 1 92 86 GLU B CA 1
ATOM 1783 C C . GLU B 1 86 ? 28.922 -4.43 5.098 1 92 86 GLU B C 1
ATOM 1785 O O . GLU B 1 86 ? 29.531 -3.572 5.734 1 92 86 GLU B O 1
ATOM 1790 N N . ASP B 1 87 ? 27.891 -4.973 5.523 1 92.25 87 ASP B N 1
ATOM 1791 C CA . ASP B 1 87 ? 27.375 -4.723 6.863 1 92.25 87 ASP B CA 1
ATOM 1792 C C . ASP B 1 87 ? 26.797 -6 7.484 1 92.25 87 ASP B C 1
ATOM 1794 O O . ASP B 1 87 ? 25.641 -6.34 7.262 1 92.25 87 ASP B O 1
ATOM 1798 N N . GLN B 1 88 ? 27.531 -6.645 8.32 1 89.38 88 GLN B N 1
ATOM 1799 C CA . GLN B 1 88 ? 27.219 -7.973 8.844 1 89.38 88 GLN B CA 1
ATOM 1800 C C . GLN B 1 88 ? 26 -7.926 9.766 1 89.38 88 GLN B C 1
ATOM 1802 O O . GLN B 1 88 ? 25.453 -8.969 10.125 1 89.38 88 GLN B O 1
ATOM 1807 N N . ARG B 1 89 ? 25.531 -6.785 10.102 1 90.69 89 ARG B N 1
ATOM 1808 C CA . ARG B 1 89 ? 24.359 -6.652 10.953 1 90.69 89 ARG B CA 1
ATOM 1809 C C . ARG B 1 89 ? 23.078 -6.738 10.117 1 90.69 89 ARG B C 1
ATOM 1811 O O . ARG B 1 89 ? 21.984 -6.918 10.664 1 90.69 89 ARG B O 1
ATOM 1818 N N . VAL B 1 90 ? 23.234 -6.641 8.836 1 93 90 VAL B N 1
ATOM 1819 C CA . VAL B 1 90 ? 22.078 -6.621 7.934 1 93 90 VAL B CA 1
ATOM 1820 C C . VAL B 1 90 ? 21.875 -8.008 7.336 1 93 90 VAL B C 1
ATOM 1822 O O . VAL B 1 90 ? 22.797 -8.617 6.805 1 93 90 VAL B O 1
ATOM 1825 N N . ASN B 1 91 ? 20.656 -8.484 7.477 1 94.56 91 ASN B N 1
ATOM 1826 C CA . ASN B 1 91 ? 20.266 -9.742 6.84 1 94.56 91 ASN B CA 1
ATOM 1827 C C . ASN B 1 91 ? 19.625 -9.5 5.473 1 94.56 91 ASN B C 1
ATOM 1829 O O . ASN B 1 91 ? 18.625 -8.797 5.363 1 94.56 91 ASN B O 1
ATOM 1833 N N . MET B 1 92 ? 20.25 -10.172 4.512 1 97 92 MET B N 1
ATOM 1834 C CA . MET B 1 92 ? 19.719 -10.094 3.154 1 97 92 MET B CA 1
ATOM 1835 C C . MET B 1 92 ? 18.797 -11.281 2.865 1 97 92 MET B C 1
ATOM 1837 O O . MET B 1 92 ? 19.109 -12.414 3.229 1 97 92 MET B O 1
ATOM 1841 N N . ILE B 1 93 ? 17.641 -10.977 2.262 1 97.88 93 ILE B N 1
ATOM 1842 C CA . ILE B 1 93 ? 16.672 -11.992 1.838 1 97.88 93 ILE B CA 1
ATOM 1843 C C . ILE B 1 93 ? 16.859 -12.289 0.35 1 97.88 93 ILE B C 1
ATOM 1845 O O . ILE B 1 93 ? 16.578 -11.438 -0.496 1 97.88 93 ILE B O 1
ATOM 1849 N N . ILE B 1 94 ? 17.328 -13.516 0.057 1 96.81 94 ILE B N 1
ATOM 1850 C CA . ILE B 1 94 ? 17.703 -13.883 -1.308 1 96.81 94 ILE B CA 1
ATOM 1851 C C . ILE B 1 94 ? 16.703 -14.898 -1.852 1 96.81 94 ILE B C 1
ATOM 1853 O O . ILE B 1 94 ? 16.547 -15.984 -1.284 1 96.81 94 ILE B O 1
ATOM 1857 N N . PRO B 1 95 ? 16.031 -14.523 -2.986 1 95.88 95 PRO B N 1
ATOM 1858 C CA . PRO B 1 95 ? 15.141 -15.531 -3.584 1 95.88 95 PRO B CA 1
ATOM 1859 C C . PRO B 1 95 ? 15.906 -16.719 -4.156 1 95.88 95 PRO B C 1
ATOM 1861 O O . PRO B 1 95 ? 17 -16.547 -4.711 1 95.88 95 PRO B O 1
ATOM 1864 N N . THR B 1 96 ? 15.312 -17.922 -3.953 1 95.56 96 THR B N 1
ATOM 1865 C CA . THR B 1 96 ? 15.922 -19.141 -4.469 1 95.56 96 THR B CA 1
ATOM 1866 C C . THR B 1 96 ? 15.359 -19.469 -5.848 1 95.56 96 THR B C 1
ATOM 1868 O O . THR B 1 96 ? 14.492 -18.781 -6.359 1 95.56 96 THR B O 1
ATOM 1871 N N . GLU B 1 97 ? 15.961 -20.578 -6.406 1 92.5 97 GLU B N 1
ATOM 1872 C CA . GLU B 1 97 ? 15.422 -21.094 -7.656 1 92.5 97 GLU B CA 1
ATOM 1873 C C . GLU B 1 97 ? 13.984 -21.578 -7.477 1 92.5 97 GLU B C 1
ATOM 1875 O O . GLU B 1 97 ? 13.164 -21.453 -8.391 1 92.5 97 GLU B O 1
ATOM 1880 N N . LYS B 1 98 ? 13.727 -22.094 -6.348 1 92.56 98 LYS B N 1
ATOM 1881 C CA . LYS B 1 98 ? 12.367 -22.547 -6.059 1 92.56 98 LYS B CA 1
ATOM 1882 C C . LYS B 1 98 ? 11.383 -21.391 -6.031 1 92.56 98 LYS B C 1
ATOM 1884 O O . LYS B 1 98 ? 10.219 -21.547 -6.414 1 92.56 98 LYS B O 1
ATOM 1889 N N . ALA B 1 99 ? 11.875 -20.234 -5.59 1 90.88 99 ALA B N 1
ATOM 1890 C CA . ALA B 1 99 ? 11.031 -19.047 -5.59 1 90.88 99 ALA B CA 1
ATOM 1891 C C . ALA B 1 99 ? 10.555 -18.703 -7 1 90.88 99 ALA B C 1
ATOM 1893 O O . ALA B 1 99 ? 9.398 -18.328 -7.199 1 90.88 99 ALA B O 1
ATOM 1894 N N . ALA B 1 100 ? 11.484 -18.859 -7.914 1 89.69 100 ALA B N 1
ATOM 1895 C CA . ALA B 1 100 ? 11.148 -18.562 -9.305 1 89.69 100 ALA B CA 1
ATOM 1896 C C . ALA B 1 100 ? 10.094 -19.531 -9.836 1 89.69 100 ALA B C 1
ATOM 1898 O O . ALA B 1 100 ? 9.188 -19.125 -10.562 1 89.69 100 ALA B O 1
ATOM 1899 N N . ARG B 1 101 ? 10.18 -20.781 -9.438 1 88.88 101 ARG B N 1
ATOM 1900 C CA . ARG B 1 101 ? 9.211 -21.797 -9.852 1 88.88 101 ARG B CA 1
ATOM 1901 C C . ARG B 1 101 ? 7.855 -21.547 -9.203 1 88.88 101 ARG B C 1
ATOM 1903 O O . ARG B 1 101 ? 6.82 -21.641 -9.867 1 88.88 101 ARG B O 1
ATOM 1910 N N . THR B 1 102 ? 7.914 -21.234 -7.969 1 89.25 102 THR B N 1
ATOM 1911 C CA . THR B 1 102 ? 6.68 -20.938 -7.25 1 89.25 102 THR B CA 1
ATOM 1912 C C . THR B 1 102 ? 5.992 -19.703 -7.848 1 89.25 102 THR B C 1
ATOM 1914 O O . THR B 1 102 ? 4.77 -19.703 -8.023 1 89.25 102 THR B O 1
ATOM 1917 N N . TRP B 1 103 ? 6.742 -18.688 -8.156 1 90.75 103 TRP B N 1
ATOM 1918 C CA . TRP B 1 103 ? 6.203 -17.484 -8.781 1 90.75 103 TRP B CA 1
ATOM 1919 C C . TRP B 1 103 ? 5.5 -17.828 -10.094 1 90.75 103 TRP B C 1
ATOM 1921 O O . TRP B 1 103 ? 4.406 -17.328 -10.367 1 90.75 103 TRP B O 1
ATOM 1931 N N . ALA B 1 104 ? 6.129 -18.672 -10.828 1 88.5 104 ALA B N 1
ATOM 1932 C CA . ALA B 1 104 ? 5.531 -19.078 -12.102 1 88.5 104 ALA B CA 1
ATOM 1933 C C . ALA B 1 104 ? 4.191 -19.766 -11.891 1 88.5 104 ALA B C 1
ATOM 1935 O O . ALA B 1 10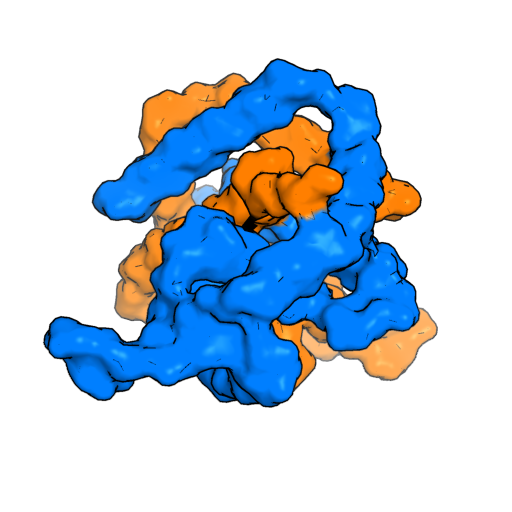4 ? 3.252 -19.578 -12.664 1 88.5 104 ALA B O 1
ATOM 1936 N N . GLU B 1 105 ? 4.105 -20.5 -10.805 1 83.5 105 GLU B N 1
ATOM 1937 C CA . GLU B 1 105 ? 2.889 -21.25 -10.492 1 83.5 105 GLU B CA 1
ATOM 1938 C C . GLU B 1 105 ? 1.779 -20.312 -10.016 1 83.5 105 GLU B C 1
ATOM 1940 O O . GLU B 1 105 ? 0.626 -20.453 -10.43 1 83.5 105 GLU B O 1
ATOM 1945 N N . ILE B 1 106 ? 2.15 -19.328 -9.234 1 85.94 106 ILE B N 1
ATOM 1946 C CA . ILE B 1 106 ? 1.115 -18.5 -8.633 1 85.94 106 ILE B CA 1
ATOM 1947 C C . ILE B 1 106 ? 0.812 -17.312 -9.547 1 85.94 106 ILE B C 1
ATOM 1949 O O . ILE B 1 106 ? -0.162 -16.594 -9.328 1 85.94 106 ILE B O 1
ATOM 1953 N N . SER B 1 107 ? 1.573 -17.219 -10.578 1 90.62 107 SER B N 1
ATOM 1954 C CA . SER B 1 107 ? 1.383 -16.156 -11.57 1 90.62 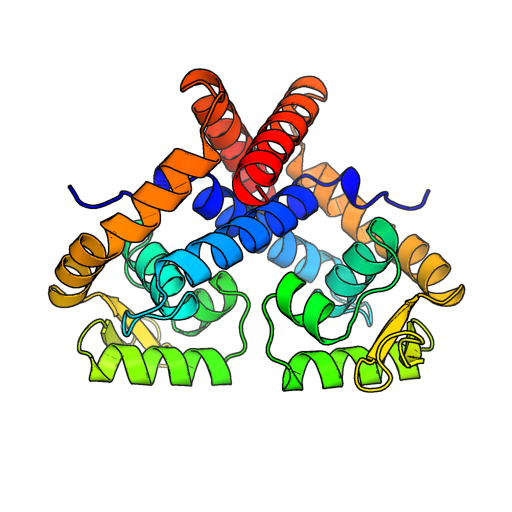107 SER B CA 1
ATOM 1955 C C . SER B 1 107 ? 0.018 -16.266 -12.242 1 90.62 107 SER B C 1
ATOM 1957 O O . SER B 1 107 ? -0.546 -15.266 -12.688 1 90.62 107 SER B O 1
ATOM 1959 N N . THR B 1 108 ? -0.522 -17.453 -12.203 1 90.81 108 THR B N 1
ATOM 1960 C CA . THR B 1 108 ? -1.845 -17.641 -12.789 1 90.81 108 THR B CA 1
ATOM 1961 C C . THR B 1 108 ? -2.887 -16.797 -12.062 1 90.81 108 THR B C 1
ATOM 1963 O O . THR B 1 108 ? -3.725 -16.156 -12.695 1 90.81 108 THR B O 1
ATOM 1966 N N . ALA B 1 109 ? -2.814 -16.781 -10.734 1 91.62 109 ALA B N 1
ATOM 1967 C CA . ALA B 1 109 ? -3.727 -15.969 -9.945 1 91.62 109 ALA B CA 1
ATOM 1968 C C . ALA B 1 109 ? -3.518 -14.484 -10.227 1 91.62 109 ALA B C 1
ATOM 1970 O O . ALA B 1 109 ? -4.484 -13.734 -10.398 1 91.62 109 ALA B O 1
ATOM 1971 N N . GLY B 1 110 ? -2.25 -14.086 -10.312 1 94.31 110 GLY B N 1
ATOM 1972 C CA . GLY B 1 110 ? -1.923 -12.711 -10.641 1 94.31 110 GLY B CA 1
ATOM 1973 C C . GLY B 1 110 ? -2.428 -12.281 -12.008 1 94.31 110 GLY B C 1
ATOM 1974 O O . GLY B 1 110 ? -2.975 -11.188 -12.156 1 94.31 110 GLY B O 1
ATOM 1975 N N . ARG B 1 111 ? -2.291 -13.164 -12.93 1 95.12 111 ARG B N 1
ATOM 1976 C CA . ARG B 1 111 ? -2.736 -12.875 -14.289 1 95.12 111 ARG B CA 1
ATOM 1977 C C . ARG B 1 111 ? -4.254 -12.742 -14.352 1 95.12 111 ARG B C 1
ATOM 1979 O O . ARG B 1 111 ? -4.777 -11.867 -15.055 1 95.12 111 ARG B O 1
ATOM 1986 N N . ALA B 1 112 ? -4.922 -13.594 -13.648 1 95.06 112 ALA B N 1
ATOM 1987 C CA . ALA B 1 112 ? -6.379 -13.523 -13.609 1 95.06 112 ALA B CA 1
ATOM 1988 C C . ALA B 1 112 ? -6.844 -12.18 -13.047 1 95.06 112 ALA B C 1
ATOM 1990 O O . ALA B 1 112 ? -7.801 -11.586 -13.547 1 95.06 112 ALA B O 1
ATOM 1991 N N . VAL B 1 113 ? -6.191 -11.703 -12.016 1 96.44 113 VAL B N 1
ATOM 1992 C CA . VAL B 1 113 ? -6.531 -10.422 -11.406 1 96.44 113 VAL B CA 1
ATOM 1993 C C . VAL B 1 113 ? -6.246 -9.289 -12.391 1 96.44 113 VAL B C 1
ATOM 1995 O O . VAL B 1 113 ? -7.047 -8.359 -12.531 1 96.44 113 VAL B O 1
ATOM 1998 N N . LEU B 1 114 ? -5.094 -9.336 -13.07 1 97.19 114 LEU B N 1
ATOM 1999 C CA . LEU B 1 114 ? -4.742 -8.312 -14.047 1 97.19 114 LEU B CA 1
ATOM 2000 C C . LEU B 1 114 ? -5.754 -8.281 -15.188 1 97.19 114 LEU B C 1
ATOM 2002 O O . LEU B 1 114 ? -6.168 -7.199 -15.625 1 97.19 114 LEU B O 1
ATOM 2006 N N . ASP B 1 115 ? -6.137 -9.477 -15.641 1 96.62 115 ASP B N 1
ATOM 2007 C CA . ASP B 1 115 ? -7.109 -9.562 -16.719 1 96.62 115 ASP B CA 1
ATOM 2008 C C . ASP B 1 115 ? -8.43 -8.906 -16.328 1 96.62 115 ASP B C 1
ATOM 2010 O O . ASP B 1 115 ? -9.039 -8.195 -17.141 1 96.62 115 ASP B O 1
ATOM 2014 N N . GLN B 1 116 ? -8.859 -9.148 -15.117 1 97.56 116 GLN B N 1
ATOM 2015 C CA . GLN B 1 116 ? -10.078 -8.516 -14.609 1 97.56 116 GLN B CA 1
ATOM 2016 C C . GLN B 1 116 ? -9.898 -7.008 -14.469 1 97.56 116 GLN B C 1
ATOM 2018 O O . GLN B 1 116 ? -10.758 -6.234 -14.875 1 97.56 116 GLN B O 1
ATOM 2023 N N . ALA B 1 117 ? -8.773 -6.582 -13.945 1 98.31 117 ALA B N 1
ATOM 2024 C CA . ALA B 1 117 ? -8.484 -5.18 -13.648 1 98.31 117 ALA B CA 1
ATOM 2025 C C . ALA B 1 117 ? -8.414 -4.348 -14.922 1 98.31 117 ALA B C 1
ATOM 2027 O O . ALA B 1 117 ? -8.766 -3.168 -14.922 1 98.31 117 ALA B O 1
ATOM 2028 N N . TYR B 1 118 ? -7.934 -4.957 -15.953 1 98.25 118 TYR B N 1
ATOM 2029 C CA . TYR B 1 118 ? -7.57 -4.188 -17.141 1 98.25 118 TYR B CA 1
ATOM 2030 C C . TYR B 1 118 ? -8.68 -4.227 -18.172 1 98.25 118 TYR B C 1
ATOM 2032 O O . TYR B 1 118 ? -8.5 -3.752 -19.297 1 98.25 118 TYR B O 1
ATOM 2040 N N . GLN B 1 119 ? -9.82 -4.816 -17.812 1 97.81 119 GLN B N 1
ATOM 2041 C CA . GLN B 1 119 ? -10.961 -4.793 -18.719 1 97.81 119 GLN B CA 1
ATOM 2042 C C . GLN B 1 119 ? -11.312 -3.363 -19.125 1 97.81 119 GLN B C 1
ATOM 2044 O O . GLN B 1 119 ? -11.531 -2.508 -18.266 1 97.81 119 GLN B O 1
ATOM 2049 N N . GLY B 1 120 ? -11.32 -3.062 -20.438 1 97.62 120 GLY B N 1
ATOM 2050 C CA . GLY B 1 120 ? -11.703 -1.753 -20.938 1 97.62 120 GLY B CA 1
ATOM 2051 C C . GLY B 1 120 ? -10.602 -0.72 -20.812 1 97.62 120 GLY B C 1
ATOM 2052 O O . GLY B 1 120 ? -10.836 0.473 -21.016 1 97.62 120 GLY B O 1
ATOM 2053 N N . VAL B 1 121 ? -9.453 -1.133 -20.422 1 98.06 121 VAL B N 1
ATOM 2054 C CA . VAL B 1 121 ? -8.297 -0.243 -20.312 1 98.06 121 VAL B CA 1
ATOM 2055 C C . VAL B 1 121 ? -7.293 -0.58 -21.422 1 98.06 121 VAL B C 1
ATOM 2057 O O . VAL B 1 121 ? -6.84 -1.723 -21.516 1 98.06 121 VAL B O 1
ATOM 2060 N N . SER B 1 122 ? -6.891 0.357 -22.219 1 97.81 122 SER B N 1
ATOM 2061 C CA . SER B 1 122 ? -6 0.105 -23.344 1 97.81 122 SER B CA 1
ATOM 2062 C C . SER B 1 122 ? -4.555 -0.043 -22.891 1 97.81 122 SER B C 1
ATOM 2064 O O . SER B 1 122 ? -4.191 0.424 -21.812 1 97.81 122 SER B O 1
ATOM 2066 N N . LYS B 1 123 ? -3.764 -0.691 -23.75 1 97 123 LYS B N 1
ATOM 2067 C CA . LYS B 1 123 ? -2.334 -0.814 -23.469 1 97 123 LYS B CA 1
ATOM 2068 C C . LYS B 1 123 ? -1.678 0.558 -23.344 1 97 123 LYS B C 1
ATOM 2070 O O . LYS B 1 123 ? -0.783 0.751 -22.531 1 97 123 LYS B O 1
ATOM 2075 N N . GLU B 1 124 ? -2.127 1.492 -24.094 1 97.5 124 GLU B N 1
ATOM 2076 C CA . GLU B 1 124 ? -1.595 2.852 -24.062 1 97.5 124 GLU B CA 1
ATOM 2077 C C . GLU B 1 124 ? -1.914 3.533 -22.734 1 97.5 124 GLU B C 1
ATOM 2079 O O . GLU B 1 124 ? -1.071 4.234 -22.172 1 97.5 124 GLU B O 1
ATOM 2084 N N . GLU B 1 125 ? -3.119 3.332 -22.25 1 97.75 125 GLU B N 1
ATOM 2085 C CA . GLU B 1 125 ? -3.51 3.871 -20.953 1 97.75 125 GLU B CA 1
ATOM 2086 C C . GLU B 1 125 ? -2.645 3.299 -19.844 1 97.75 125 GLU B C 1
ATOM 2088 O O . GLU B 1 125 ? -2.172 4.035 -18.969 1 97.75 125 GLU B O 1
ATOM 2093 N N . LEU B 1 126 ? -2.395 2 -19.922 1 98 126 LEU B N 1
ATOM 2094 C CA . LEU B 1 126 ? -1.585 1.336 -18.906 1 98 126 LEU B CA 1
ATOM 2095 C C . LEU B 1 126 ? -0.151 1.854 -18.922 1 98 126 LEU B C 1
ATOM 2097 O O . LEU B 1 126 ? 0.433 2.125 -17.875 1 98 126 LEU B O 1
ATOM 2101 N N . GLU B 1 127 ? 0.388 2 -20.109 1 97.88 127 GLU B N 1
ATOM 2102 C CA . GLU B 1 127 ? 1.755 2.496 -20.234 1 97.88 127 GLU B CA 1
ATOM 2103 C C . GLU B 1 127 ? 1.869 3.938 -19.75 1 97.88 127 GLU B C 1
ATOM 2105 O O . GLU B 1 127 ? 2.873 4.316 -19.141 1 97.88 127 GLU B O 1
ATOM 2110 N N . THR B 1 128 ? 0.852 4.699 -19.984 1 97.69 128 THR B N 1
ATOM 2111 C CA . THR B 1 128 ? 0.823 6.078 -19.516 1 97.69 128 THR B CA 1
ATOM 2112 C C . THR B 1 128 ? 0.856 6.129 -18 1 97.69 128 THR B C 1
ATOM 2114 O O . THR B 1 128 ? 1.631 6.887 -17.406 1 97.69 128 THR B O 1
ATOM 2117 N N . VAL B 1 129 ? 0.04 5.312 -17.359 1 98.5 129 VAL B N 1
ATOM 2118 C CA . VAL B 1 129 ? -0.01 5.273 -15.906 1 98.5 129 VAL B CA 1
ATOM 2119 C C . VAL B 1 129 ? 1.349 4.852 -15.352 1 98.5 129 VAL B C 1
ATOM 2121 O O . VAL B 1 129 ? 1.877 5.484 -14.43 1 98.5 129 VAL B O 1
ATOM 2124 N N . LYS B 1 130 ? 1.938 3.822 -15.93 1 98.19 130 LYS B N 1
ATOM 2125 C CA . LYS B 1 130 ? 3.236 3.332 -15.477 1 98.19 130 LYS B CA 1
ATOM 2126 C C . LYS B 1 130 ? 4.301 4.418 -15.586 1 98.19 130 LYS B C 1
ATOM 2128 O O . LYS B 1 130 ? 5.09 4.617 -14.656 1 98.19 130 LYS B O 1
ATOM 2133 N N . HIS B 1 131 ? 4.273 5.133 -16.656 1 98.06 131 HIS B N 1
ATOM 2134 C CA . HIS B 1 131 ? 5.266 6.172 -16.906 1 98.06 131 HIS B CA 1
ATOM 2135 C C . HIS B 1 131 ? 5.129 7.32 -15.906 1 98.06 131 HIS B C 1
ATOM 2137 O O . HIS B 1 131 ? 6.129 7.781 -15.352 1 98.06 131 HIS B O 1
ATOM 2143 N N . ILE B 1 132 ? 3.93 7.754 -15.703 1 98.5 132 ILE B N 1
ATOM 2144 C CA . ILE B 1 132 ? 3.695 8.891 -14.812 1 98.5 132 ILE B CA 1
ATOM 2145 C C . ILE B 1 132 ? 4.023 8.492 -13.375 1 98.5 132 ILE B C 1
ATOM 2147 O O . ILE B 1 132 ? 4.633 9.273 -12.633 1 98.5 132 ILE B O 1
ATOM 2151 N N . LEU B 1 133 ? 3.627 7.242 -12.953 1 98.56 133 LEU B N 1
ATOM 2152 C CA . LEU B 1 133 ? 3.955 6.789 -11.602 1 98.56 133 LEU B CA 1
ATOM 2153 C C . LEU B 1 133 ? 5.465 6.688 -11.414 1 98.56 133 LEU B C 1
ATOM 2155 O O . LEU B 1 133 ? 5.988 7.016 -10.352 1 98.56 133 LEU B O 1
ATOM 2159 N N . GLN B 1 134 ? 6.176 6.273 -12.453 1 97.81 134 GLN B N 1
ATOM 2160 C CA . GLN B 1 134 ? 7.633 6.223 -12.383 1 97.81 134 GLN B CA 1
ATOM 2161 C C . GLN B 1 134 ? 8.227 7.621 -12.234 1 97.81 134 GLN B C 1
ATOM 2163 O O . GLN B 1 134 ? 9.148 7.824 -11.445 1 97.81 134 GLN B O 1
ATOM 2168 N N . LYS B 1 135 ? 7.73 8.57 -13.008 1 98.12 135 LYS B N 1
ATOM 2169 C CA . LYS B 1 135 ? 8.188 9.953 -12.898 1 98.12 135 LYS B CA 1
ATOM 2170 C C . LYS B 1 135 ? 7.965 10.508 -11.492 1 98.12 135 LYS B C 1
ATOM 2172 O O . LYS B 1 135 ? 8.836 11.172 -10.938 1 98.12 135 LYS B O 1
ATOM 2177 N N . ILE B 1 136 ? 6.832 10.242 -10.922 1 98.44 136 ILE B N 1
ATOM 2178 C CA . ILE B 1 136 ? 6.473 10.688 -9.578 1 98.44 136 ILE B CA 1
ATOM 2179 C C . ILE B 1 136 ? 7.43 10.07 -8.562 1 98.44 136 ILE B C 1
ATOM 2181 O O . ILE B 1 136 ? 7.941 10.766 -7.68 1 98.44 136 ILE B O 1
ATOM 2185 N N . ARG B 1 137 ? 7.691 8.758 -8.648 1 97.56 137 ARG B N 1
ATOM 2186 C CA . ARG B 1 137 ? 8.617 8.094 -7.738 1 97.56 137 ARG B CA 1
ATOM 2187 C C . ARG B 1 137 ? 10.023 8.68 -7.867 1 97.56 137 ARG B C 1
ATOM 2189 O O . ARG B 1 137 ? 10.711 8.875 -6.863 1 97.56 137 ARG B O 1
ATOM 2196 N N . ASN B 1 138 ? 10.469 8.977 -9.078 1 97.62 138 ASN B N 1
ATOM 2197 C CA . ASN B 1 138 ? 11.773 9.586 -9.297 1 97.62 138 ASN B CA 1
ATOM 2198 C C . ASN B 1 138 ? 11.891 10.945 -8.617 1 97.62 138 ASN B C 1
ATOM 2200 O O . ASN B 1 138 ? 12.938 11.289 -8.086 1 97.62 138 ASN B O 1
ATOM 2204 N N . ASN B 1 139 ? 10.836 11.734 -8.68 1 97.81 139 ASN B N 1
ATOM 2205 C CA . ASN B 1 139 ? 10.805 13.047 -8.047 1 97.81 139 ASN B CA 1
ATOM 2206 C C . ASN B 1 139 ? 10.961 12.938 -6.535 1 97.81 139 ASN B C 1
ATOM 2208 O O . ASN B 1 139 ? 11.539 13.828 -5.902 1 97.81 139 ASN B O 1
ATOM 2212 N N . LEU B 1 140 ? 10.43 11.844 -5.938 1 96.56 140 LEU B N 1
ATOM 2213 C CA . LEU B 1 140 ? 10.43 11.703 -4.484 1 96.56 140 LEU B CA 1
ATOM 2214 C C . LEU B 1 140 ? 11.711 11.039 -4 1 96.56 140 LEU B C 1
ATOM 2216 O O . LEU B 1 140 ? 12.062 11.148 -2.822 1 96.56 140 LEU B O 1
ATOM 2220 N N . ASP B 1 141 ? 12.328 10.234 -4.75 1 85.44 141 ASP B N 1
ATOM 2221 C CA . ASP B 1 141 ? 13.594 9.602 -4.395 1 85.44 141 ASP B CA 1
ATOM 2222 C C . ASP B 1 141 ? 14.75 10.594 -4.504 1 85.44 141 ASP B C 1
ATOM 2224 O O . ASP B 1 141 ? 15.859 10.32 -4.031 1 85.44 141 ASP B O 1
ATOM 2228 N N . ARG B 1 142 ? 14.562 11.836 -4.977 1 67.56 142 ARG B N 1
ATOM 2229 C CA . ARG B 1 142 ? 15.617 12.836 -5.09 1 67.56 142 ARG B CA 1
ATOM 2230 C C . ARG B 1 142 ? 15.852 13.539 -3.758 1 67.56 142 ARG B C 1
ATOM 2232 O O . ARG B 1 142 ? 14.945 13.641 -2.932 1 67.56 142 ARG B O 1
#

Organism: NCBI:txid1859131

Foldseek 3Di:
DDDDLVVDPVSVVVVVVVVLQVLLQVLCPPPPAHSLNLVLLVCCVVPNKDWLVRSCVSSVHDSVVSVVSLVVCVVVVQWDWDADPVHRVIIITGGDPVSVVVNVVSVVSVVVSVVVVCVVPDPVNVVVVVVVVVVVVVVVVD/DDDDLVVDPVSVVVVV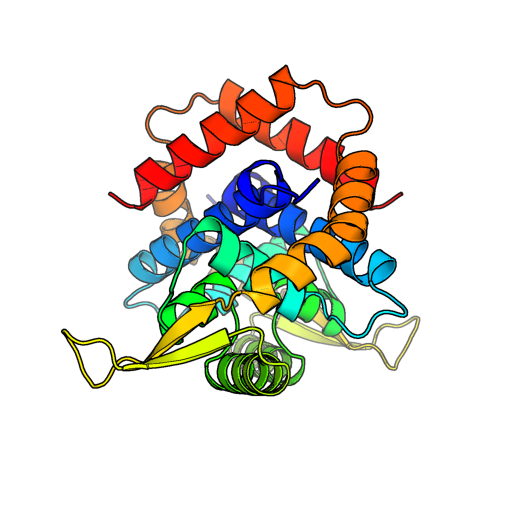VVVLQVLLQVLCPPPPAHSLNLVLLVCCVVPNKDWLVRSCVSSVHDSVVSVVSLVVCVVVVQWDWDADPVHRVIIITGGDPVSVVVNVVSVVSVVVSVVVVCVVPDPVNVVVVVVVVVVVVVVVVD

Nearest PDB structures (foldseek):
  7kua-assembly1_A-2  TM=8.073E-01  e=2.176E-08  Pseudomonas putida
  2fbi-assembly1_A-2  TM=8.322E-01  e=1.927E-08  Pseudomonas aeruginosa
  6pcp-assembly2_C  TM=6.991E-01  e=9.285E-09  Bordetella pertussis
  2nnn-assembly3_F  TM=6.930E-01  e=1.259E-08  Pseudomonas aeruginosa
  7kfq-assembly1_A  TM=8.238E-01  e=2.333E-07  Variovorax paradoxus

pLDDT: mean 93.36, std 5.14, range [60.81, 98.56]